Protein AF-0000000078022262 (afdb_homodimer)

Structure (mmCIF, N/CA/C/O backbone):
data_AF-0000000078022262-model_v1
#
loop_
_entity.id
_entity.type
_entity.pdbx_description
1 polymer 'Uncharacterized protein'
#
loop_
_atom_site.group_PDB
_atom_site.id
_atom_site.type_symbol
_atom_site.label_atom_id
_atom_site.label_alt_id
_atom_site.label_comp_id
_atom_site.label_asym_id
_atom_site.label_entity_id
_atom_site.label_seq_id
_atom_site.pdbx_PDB_ins_code
_atom_site.Cartn_x
_atom_site.Cartn_y
_atom_site.Cartn_z
_atom_site.occupancy
_atom_site.B_iso_or_equiv
_atom_site.auth_seq_id
_atom_site.auth_comp_id
_atom_site.auth_asym_id
_atom_site.auth_atom_id
_atom_site.pdbx_PDB_model_num
ATOM 1 N N . MET A 1 1 ? -11.68 35.969 25.016 1 52.03 1 MET A N 1
ATOM 2 C CA . MET A 1 1 ? -11.992 35.188 23.828 1 52.03 1 MET A CA 1
ATOM 3 C C . MET A 1 1 ? -10.719 34.812 23.078 1 52.03 1 MET A C 1
ATOM 5 O O . MET A 1 1 ? -10.516 33.656 22.734 1 52.03 1 MET A O 1
ATOM 9 N N . VAL A 1 2 ? -9.789 35.656 22.969 1 56.88 2 VAL A N 1
ATOM 10 C CA . VAL A 1 2 ? -8.523 35.469 22.266 1 56.88 2 VAL A CA 1
ATOM 11 C C . VAL A 1 2 ? -7.656 34.469 23.031 1 56.88 2 VAL A C 1
ATOM 13 O O . VAL A 1 2 ? -7.039 33.594 22.453 1 56.88 2 VAL A O 1
ATOM 16 N N . LYS A 1 3 ? -7.688 34.531 24.391 1 59.88 3 LYS A N 1
ATOM 17 C CA . LYS A 1 3 ? -6.863 33.656 25.203 1 59.88 3 LYS A CA 1
ATOM 18 C C . LYS A 1 3 ? -7.297 32.188 25.047 1 59.88 3 LYS A C 1
ATOM 20 O O . LYS A 1 3 ? -6.457 31.297 24.906 1 59.88 3 LYS A O 1
ATOM 25 N N . ALA A 1 4 ? -8.547 31.922 25.016 1 60.31 4 ALA A N 1
ATOM 26 C CA . ALA A 1 4 ? -9.07 30.578 24.859 1 60.31 4 ALA A CA 1
ATOM 27 C C . ALA A 1 4 ? -8.68 29.984 23.5 1 60.31 4 ALA A C 1
ATOM 29 O O . ALA A 1 4 ? -8.328 28.797 23.422 1 60.31 4 ALA A O 1
ATOM 30 N N . TYR A 1 5 ? -8.672 30.766 22.453 1 61.41 5 TYR A N 1
ATOM 31 C CA . TYR A 1 5 ? -8.273 30.328 21.125 1 61.41 5 TYR A CA 1
ATOM 32 C C . TYR A 1 5 ? -6.793 29.969 21.078 1 61.41 5 TYR A C 1
ATOM 34 O O . TYR A 1 5 ? -6.406 28.969 20.469 1 61.41 5 TYR A O 1
ATOM 42 N N . LEU A 1 6 ? -6.094 30.703 21.922 1 64.62 6 LEU A N 1
ATOM 43 C CA . LEU A 1 6 ? -4.656 30.469 21.938 1 64.62 6 LEU A CA 1
ATOM 44 C C . LEU A 1 6 ? -4.328 29.156 22.656 1 64.62 6 LEU A C 1
ATOM 46 O O . LEU A 1 6 ? -3.4 28.453 22.266 1 64.62 6 LEU A O 1
ATOM 50 N N . ASP A 1 7 ? -5.133 28.969 23.625 1 66.25 7 ASP A N 1
ATOM 51 C CA . ASP A 1 7 ? -4.926 27.719 24.359 1 66.25 7 ASP A CA 1
ATOM 52 C C . ASP A 1 7 ? -5.238 26.516 23.469 1 66.25 7 ASP A C 1
ATOM 54 O O . ASP A 1 7 ? -4.484 25.531 23.469 1 66.25 7 ASP A O 1
ATOM 58 N N . ILE A 1 8 ? -6.395 26.609 22.781 1 66.5 8 ILE A N 1
ATOM 59 C CA . ILE A 1 8 ? -6.797 25.516 21.891 1 66.5 8 ILE A CA 1
ATOM 60 C C . ILE A 1 8 ? -5.758 25.359 20.781 1 66.5 8 ILE A C 1
ATOM 62 O O . ILE A 1 8 ? -5.398 24.234 20.422 1 66.5 8 ILE A O 1
ATOM 66 N N . TYR A 1 9 ? -5.297 26.484 20.375 1 71.25 9 TYR A N 1
ATOM 67 C CA . TYR A 1 9 ? -4.277 26.469 19.328 1 71.25 9 TYR A CA 1
ATOM 68 C C . TYR A 1 9 ? -2.992 25.812 19.828 1 71.25 9 TYR A C 1
ATOM 70 O O . TYR A 1 9 ? -2.414 24.969 19.156 1 71.25 9 TYR A O 1
ATOM 78 N N . ALA A 1 10 ? -2.607 26.266 21.047 1 70.88 10 ALA A N 1
ATOM 79 C CA . ALA A 1 10 ? -1.385 25.719 21.625 1 70.88 10 ALA A CA 1
ATOM 80 C C . ALA A 1 10 ? -1.49 24.203 21.812 1 70.88 10 ALA A C 1
ATOM 82 O O . ALA A 1 10 ? -0.534 23.469 21.562 1 70.88 10 ALA A O 1
ATOM 83 N N . GLU A 1 11 ? -2.639 23.797 22.219 1 76.19 11 GLU A N 1
ATOM 84 C CA . GLU A 1 11 ? -2.854 22.375 22.422 1 76.19 11 GLU A CA 1
ATOM 85 C C . GLU A 1 11 ? -2.799 21.625 21.094 1 76.19 11 GLU A C 1
ATOM 87 O O . GLU A 1 11 ? -2.197 20.547 21 1 76.19 11 GLU A O 1
ATOM 92 N N . THR A 1 12 ? -3.428 22.203 20.109 1 77.25 12 THR A N 1
ATOM 93 C CA . THR A 1 12 ? -3.465 21.578 18.797 1 77.25 12 THR A CA 1
ATOM 94 C C . THR A 1 12 ? -2.061 21.484 18.203 1 77.25 12 THR A C 1
ATOM 96 O O . THR A 1 12 ? -1.674 20.438 17.688 1 77.25 12 THR A O 1
ATOM 99 N N . VAL A 1 13 ? -1.313 22.484 18.344 1 76.88 13 VAL A N 1
ATOM 100 C CA . VAL A 1 13 ? 0.043 22.531 17.812 1 76.88 13 VAL A CA 1
ATOM 101 C C . VAL A 1 13 ? 0.918 21.5 18.531 1 76.88 13 VAL A C 1
ATOM 103 O O . VAL A 1 13 ? 1.741 20.828 17.906 1 76.88 13 VAL A O 1
ATOM 106 N N . THR A 1 14 ? 0.742 21.438 19.797 1 77.62 14 THR A N 1
ATOM 107 C CA . THR A 1 14 ? 1.507 20.469 20.578 1 77.62 14 THR A CA 1
ATOM 108 C C . THR A 1 14 ? 1.188 19.047 20.125 1 77.62 14 THR A C 1
ATOM 110 O O . THR A 1 14 ? 2.088 18.219 19.984 1 77.62 14 THR A O 1
ATOM 113 N N . LYS A 1 15 ? -0.138 18.828 19.938 1 80.88 15 LYS A N 1
ATOM 114 C CA . LYS A 1 15 ? -0.552 17.5 19.484 1 80.88 15 LYS A CA 1
ATOM 115 C C . LYS A 1 15 ? 0.065 17.156 18.141 1 80.88 15 LYS A C 1
ATOM 117 O O . LYS A 1 15 ? 0.547 16.047 17.938 1 80.88 15 LYS A O 1
ATOM 122 N N . ILE A 1 16 ? 0.075 18.094 17.25 1 82.81 16 ILE A N 1
ATOM 123 C CA . ILE A 1 16 ? 0.633 17.875 15.93 1 82.81 16 ILE A CA 1
ATOM 124 C C . ILE A 1 16 ? 2.145 17.688 16.031 1 82.81 16 ILE A C 1
ATOM 126 O O . ILE A 1 16 ? 2.711 16.812 15.359 1 82.81 16 ILE A O 1
ATOM 130 N N . GLY A 1 17 ? 2.781 18.5 16.875 1 80.38 17 GLY A N 1
ATOM 131 C CA . GLY A 1 17 ? 4.211 18.344 17.094 1 80.38 17 GLY A CA 1
ATOM 132 C C . GLY A 1 17 ? 4.594 16.969 17.609 1 80.38 17 GLY A C 1
ATOM 133 O O . GLY A 1 17 ? 5.543 16.359 17.125 1 80.38 17 GLY A O 1
ATOM 134 N N . ASN A 1 18 ? 3.863 16.547 18.562 1 81.25 18 ASN A N 1
ATOM 135 C CA . ASN A 1 18 ? 4.125 15.234 19.125 1 81.25 18 ASN A CA 1
ATOM 136 C C . ASN A 1 18 ? 3.959 14.141 18.078 1 81.25 18 ASN A C 1
ATOM 138 O O . ASN A 1 18 ? 4.762 13.203 18.016 1 81.25 18 ASN A O 1
ATOM 142 N N . LEU A 1 19 ? 2.928 14.203 17.297 1 83.75 19 LEU A N 1
ATOM 143 C CA . LEU A 1 19 ? 2.713 13.242 16.234 1 83.75 19 LEU A CA 1
ATOM 144 C C . LEU A 1 19 ? 3.889 13.242 15.258 1 83.75 19 LEU A C 1
ATOM 146 O O . LEU A 1 19 ? 4.359 12.18 14.844 1 83.75 19 LEU A O 1
ATOM 150 N N . ARG A 1 20 ? 4.387 14.352 14.906 1 86.38 20 ARG A N 1
ATOM 151 C CA . ARG A 1 20 ? 5.508 14.461 13.977 1 86.38 20 ARG A CA 1
ATOM 152 C C . ARG A 1 20 ? 6.758 13.797 14.547 1 86.38 20 ARG A C 1
ATOM 154 O O . ARG A 1 20 ? 7.492 13.125 13.82 1 86.38 20 ARG A O 1
ATOM 161 N N . VAL A 1 21 ? 7 14.047 15.812 1 83.19 21 VAL A N 1
ATOM 162 C CA . VAL A 1 21 ? 8.148 13.43 16.453 1 83.19 21 VAL A CA 1
ATOM 163 C C . VAL A 1 21 ? 8.023 11.914 16.406 1 83.19 21 VAL A C 1
ATOM 165 O O . VAL A 1 21 ? 8.992 11.211 16.078 1 83.19 21 VAL A O 1
ATOM 168 N N . ASN A 1 22 ? 6.797 11.445 16.688 1 86.69 22 ASN A N 1
ATOM 169 C CA . ASN A 1 22 ? 6.547 10.008 16.625 1 86.69 22 ASN A CA 1
ATOM 170 C C . ASN A 1 22 ? 6.746 9.461 15.219 1 86.69 22 ASN A C 1
ATOM 172 O O . ASN A 1 22 ? 7.348 8.406 15.039 1 86.69 22 ASN A O 1
ATOM 176 N N . LEU A 1 23 ? 6.262 10.172 14.258 1 88.5 23 LEU A N 1
ATOM 177 C CA . LEU A 1 23 ? 6.426 9.766 12.859 1 88.5 23 LEU A CA 1
ATOM 178 C C . LEU A 1 23 ? 7.898 9.742 12.469 1 88.5 23 LEU A C 1
ATOM 180 O O . LEU A 1 23 ? 8.367 8.789 11.852 1 88.5 23 LEU A O 1
ATOM 184 N N . LYS A 1 24 ? 8.602 10.742 12.883 1 89.06 24 LYS A N 1
ATOM 185 C CA . LYS A 1 24 ? 10.023 10.812 12.578 1 89.06 24 LYS A CA 1
ATOM 186 C C . LYS A 1 24 ? 10.781 9.648 13.203 1 89.06 24 LYS A C 1
ATOM 188 O O . LYS A 1 24 ? 11.641 9.039 12.562 1 89.06 24 LYS A O 1
ATOM 193 N N . SER A 1 25 ? 10.461 9.406 14.445 1 89.38 25 SER A N 1
ATOM 194 C CA . SER A 1 25 ? 11.086 8.281 15.125 1 89.38 25 SER A CA 1
ATOM 195 C C . SER A 1 25 ? 10.797 6.969 14.391 1 89.38 25 SER A C 1
ATOM 197 O O . SER A 1 25 ? 11.695 6.141 14.219 1 89.38 25 SER A O 1
ATOM 199 N N . ALA A 1 26 ? 9.578 6.816 13.984 1 89.44 26 ALA A N 1
ATOM 200 C CA . ALA A 1 26 ? 9.172 5.613 13.258 1 89.44 26 ALA A CA 1
ATOM 201 C C . ALA A 1 26 ? 9.914 5.5 11.93 1 89.44 26 ALA A C 1
ATOM 203 O O . ALA A 1 26 ? 10.297 4.398 11.516 1 89.44 26 ALA A O 1
ATOM 204 N N . ILE A 1 27 ? 10.102 6.586 11.297 1 89.88 27 ILE A N 1
ATOM 205 C CA . ILE A 1 27 ? 10.805 6.625 10.023 1 89.88 27 ILE A CA 1
ATOM 206 C C . ILE A 1 27 ? 12.258 6.191 10.219 1 89.88 27 ILE A C 1
ATOM 208 O O . ILE A 1 27 ? 12.797 5.43 9.414 1 89.88 27 ILE A O 1
ATOM 212 N N . LEU A 1 28 ? 12.828 6.574 11.312 1 89.56 28 LEU A N 1
ATOM 213 C CA . LEU A 1 28 ? 14.258 6.379 11.547 1 89.56 28 LEU A CA 1
ATOM 214 C C . LEU A 1 28 ? 14.531 5.004 12.141 1 89.56 28 LEU A C 1
ATOM 216 O O . LEU A 1 28 ? 15.492 4.336 11.766 1 89.56 28 LEU A O 1
ATOM 220 N N . LYS A 1 29 ? 13.711 4.566 13.117 1 89.88 29 LYS A N 1
ATOM 221 C CA . LYS A 1 29 ? 14.078 3.414 13.938 1 89.88 29 LYS A CA 1
ATOM 222 C C . LYS A 1 29 ? 13.023 2.314 13.844 1 89.88 29 LYS A C 1
ATOM 224 O O . LYS A 1 29 ? 13.281 1.168 14.219 1 89.88 29 LYS A O 1
ATOM 229 N N . GLY A 1 30 ? 12 2.572 13.422 1 86.81 30 GLY A N 1
ATOM 230 C CA . GLY A 1 30 ? 10.883 1.637 13.484 1 86.81 30 GLY A CA 1
ATOM 231 C C . GLY A 1 30 ? 10.336 1.458 14.891 1 86.81 30 GLY A C 1
ATOM 232 O O . GLY A 1 30 ? 10.727 2.18 15.805 1 86.81 30 GLY A O 1
ATOM 233 N N . PRO A 1 31 ? 9.336 0.609 15.086 1 92.25 31 PRO A N 1
ATOM 234 C CA . PRO A 1 31 ? 8.555 -0.116 14.086 1 92.25 31 PRO A CA 1
ATOM 235 C C . PRO A 1 31 ? 7.598 0.791 13.312 1 92.25 31 PRO A C 1
ATOM 237 O O . PRO A 1 31 ? 7.316 1.91 13.75 1 92.25 31 PRO A O 1
ATOM 240 N N . ILE A 1 32 ? 7.129 0.36 12.164 1 93.69 32 ILE A N 1
ATOM 241 C CA . ILE A 1 32 ? 6.078 1.057 11.43 1 93.69 32 ILE A CA 1
ATOM 242 C C . ILE A 1 32 ? 4.801 1.087 12.266 1 93.69 32 ILE A C 1
ATOM 244 O O . ILE A 1 32 ? 4.363 0.056 12.781 1 93.69 32 ILE A O 1
ATOM 248 N N . PRO A 1 33 ? 4.25 2.26 12.445 1 93.38 33 PRO A N 1
ATOM 249 C CA . PRO A 1 33 ? 3.053 2.365 13.289 1 93.38 33 PRO A CA 1
ATOM 250 C C . PRO A 1 33 ? 1.881 1.548 12.75 1 93.38 33 PRO A C 1
ATOM 252 O O . PRO A 1 33 ? 1.747 1.38 11.531 1 93.38 33 PRO A O 1
ATOM 255 N N . PRO A 1 34 ? 0.955 1.194 13.609 1 94.31 34 PRO A N 1
ATOM 256 C CA . PRO A 1 34 ? -0.164 0.319 13.25 1 94.31 34 PRO A CA 1
ATOM 257 C C . PRO A 1 34 ? -1.087 0.939 12.211 1 94.31 34 PRO A C 1
ATOM 259 O O . PRO A 1 34 ? -1.631 0.228 11.359 1 94.31 34 PRO A O 1
ATOM 262 N N . PHE A 1 35 ? -1.284 2.232 12.273 1 93.44 35 PHE A N 1
ATOM 263 C CA . PHE A 1 35 ? -2.238 2.844 11.359 1 93.44 35 PHE A CA 1
ATOM 264 C C . PHE A 1 35 ? -1.726 2.783 9.922 1 93.44 35 PHE A C 1
ATOM 266 O O . PHE A 1 35 ? -2.514 2.811 8.977 1 93.44 35 PHE A O 1
ATOM 273 N N . VAL A 1 36 ? -0.387 2.701 9.742 1 96.38 36 VAL A N 1
ATOM 274 C CA . VAL A 1 36 ? 0.186 2.52 8.414 1 96.38 36 VAL A CA 1
ATOM 275 C C . VAL A 1 36 ? 0.208 1.035 8.062 1 96.38 36 VAL A C 1
ATOM 277 O O . VAL A 1 36 ? -0.158 0.652 6.945 1 96.38 36 VAL A O 1
ATOM 280 N N . MET A 1 37 ? 0.582 0.242 9.023 1 95.94 37 MET A N 1
ATOM 281 C CA . MET A 1 37 ? 0.641 -1.203 8.82 1 95.94 37 MET A CA 1
ATOM 282 C C . MET A 1 37 ? -0.729 -1.756 8.445 1 95.94 37 MET A C 1
ATOM 284 O O . MET A 1 37 ? -0.833 -2.615 7.566 1 95.94 37 MET A O 1
ATOM 288 N N . GLY A 1 38 ? -1.718 -1.278 9.109 1 96.62 38 GLY A N 1
ATOM 289 C CA . GLY A 1 38 ? -3.076 -1.745 8.883 1 96.62 38 GLY A CA 1
ATOM 290 C C . GLY A 1 38 ? -3.656 -1.28 7.562 1 96.62 38 GLY A C 1
ATOM 291 O O . GLY A 1 38 ? -4.523 -1.944 6.992 1 96.62 38 GLY A O 1
ATOM 292 N N . ALA A 1 39 ? -3.201 -0.182 7.043 1 97.94 39 ALA A N 1
ATOM 293 C CA . ALA A 1 39 ? -3.717 0.391 5.801 1 97.94 39 ALA A CA 1
ATOM 294 C C . ALA A 1 39 ? -3.027 -0.224 4.586 1 97.94 39 ALA A C 1
ATOM 296 O O . ALA A 1 39 ? -3.598 -0.264 3.496 1 97.94 39 ALA A O 1
ATOM 297 N N . ILE A 1 40 ? -1.815 -0.619 4.801 1 98.56 40 ILE A N 1
ATOM 298 C CA . ILE A 1 40 ? -1.018 -1.126 3.689 1 98.56 40 ILE A CA 1
ATOM 299 C C . ILE A 1 40 ? -0.62 -2.576 3.959 1 98.56 40 ILE A C 1
ATOM 301 O O . ILE A 1 40 ? 0.297 -2.84 4.742 1 98.56 40 ILE A O 1
ATOM 305 N N . LYS A 1 41 ? -1.271 -3.488 3.291 1 98.31 41 LYS A N 1
ATOM 306 C CA . LYS A 1 41 ? -1.053 -4.922 3.461 1 98.31 41 LYS A CA 1
ATOM 307 C C . LYS A 1 41 ? -0.648 -5.578 2.145 1 98.31 41 LYS A C 1
ATOM 309 O O . LYS A 1 41 ? -0.715 -4.949 1.086 1 98.31 41 LYS A O 1
ATOM 314 N N . ILE A 1 42 ? -0.161 -6.723 2.287 1 97.81 42 ILE A N 1
ATOM 315 C CA . ILE A 1 42 ? 0.117 -7.543 1.113 1 97.81 42 ILE A CA 1
ATOM 316 C C . ILE A 1 42 ? -1.171 -8.211 0.634 1 97.81 42 ILE A C 1
ATOM 318 O O . ILE A 1 42 ? -1.871 -8.859 1.418 1 97.81 42 ILE A O 1
ATOM 322 N N . PRO A 1 43 ? -1.499 -8.031 -0.647 1 96.62 43 PRO A N 1
ATOM 323 C CA . PRO A 1 43 ? -2.691 -8.719 -1.149 1 96.62 43 PRO A CA 1
ATOM 324 C C . PRO A 1 43 ? -2.625 -10.234 -0.964 1 96.62 43 PRO A C 1
ATOM 326 O O . PRO A 1 43 ? -1.551 -10.828 -1.093 1 96.62 43 PRO A O 1
ATOM 329 N N . ALA A 1 44 ? -3.762 -10.805 -0.734 1 92.12 44 ALA A N 1
ATOM 330 C CA . ALA A 1 44 ? -3.834 -12.258 -0.557 1 92.12 44 ALA A CA 1
ATOM 331 C C . ALA A 1 44 ? -3.85 -12.969 -1.904 1 92.12 44 ALA A C 1
ATOM 333 O O . ALA A 1 44 ? -4.688 -12.68 -2.762 1 92.12 44 ALA A O 1
ATOM 334 N N . LEU A 1 45 ? -2.881 -13.758 -2.117 1 90.94 45 LEU A N 1
ATOM 335 C CA . LEU A 1 45 ? -2.828 -14.625 -3.291 1 90.94 45 LEU A CA 1
ATOM 336 C C . LEU A 1 45 ? -2.906 -16.094 -2.889 1 90.94 45 LEU A C 1
ATOM 338 O O . LEU A 1 45 ? -2.227 -16.516 -1.952 1 90.94 45 LEU A O 1
ATOM 342 N N . GLN A 1 46 ? -3.795 -16.75 -3.504 1 90 46 GLN A N 1
ATOM 343 C CA . GLN A 1 46 ? -3.879 -18.188 -3.279 1 90 46 GLN A CA 1
ATOM 344 C C . GLN A 1 46 ? -2.928 -18.953 -4.203 1 90 46 GLN A C 1
ATOM 346 O O . GLN A 1 46 ? -2.738 -18.562 -5.355 1 90 46 GLN A O 1
ATOM 351 N N . PHE A 1 47 ? -2.371 -19.969 -3.676 1 91.25 47 PHE A N 1
ATOM 352 C CA . PHE A 1 47 ? -1.445 -20.797 -4.438 1 91.25 47 PHE A CA 1
ATOM 353 C C . PHE A 1 47 ? -1.836 -22.266 -4.34 1 91.25 47 PHE A C 1
ATOM 355 O O . PHE A 1 47 ? -2.555 -22.672 -3.422 1 91.25 47 PHE A O 1
ATOM 362 N N . THR A 1 48 ? -1.38 -23 -5.355 1 86.06 48 THR A N 1
ATOM 363 C CA . THR A 1 48 ? -1.541 -24.453 -5.301 1 86.06 48 THR A CA 1
ATOM 364 C C . THR A 1 48 ? -0.673 -25.047 -4.195 1 86.06 48 THR A C 1
ATOM 366 O O . THR A 1 48 ? 0.334 -24.453 -3.803 1 86.06 48 THR A O 1
ATOM 369 N N . LYS A 1 49 ? -1.105 -26.219 -3.703 1 86.12 49 LYS A N 1
ATOM 370 C CA . LYS A 1 49 ? -0.335 -26.906 -2.67 1 86.12 49 LYS A CA 1
ATOM 371 C C . LYS A 1 49 ? 1.083 -27.219 -3.15 1 86.12 49 LYS A C 1
ATOM 373 O O . LYS A 1 49 ? 2.035 -27.141 -2.371 1 86.12 49 LYS A O 1
ATOM 378 N N . GLU A 1 50 ? 1.258 -27.578 -4.395 1 82.88 50 GLU A N 1
ATOM 379 C CA . GLU A 1 50 ? 2.535 -27.953 -4.992 1 82.88 50 GLU A CA 1
ATOM 380 C C . GLU A 1 50 ? 3.508 -26.766 -4.992 1 82.88 50 GLU A C 1
ATOM 382 O O . GLU A 1 50 ? 4.723 -26.969 -4.945 1 82.88 50 GLU A O 1
ATOM 387 N N . PHE A 1 51 ? 2.938 -25.594 -5.059 1 89.5 51 PHE A N 1
ATOM 388 C CA . PHE A 1 51 ? 3.768 -24.391 -5.164 1 89.5 51 PHE A CA 1
ATOM 389 C C . PHE A 1 51 ? 4.008 -23.781 -3.789 1 89.5 51 PHE A C 1
ATOM 391 O O . PHE A 1 51 ? 5.012 -23.109 -3.574 1 89.5 51 PHE A O 1
ATOM 398 N N . GLN A 1 52 ? 3.18 -23.938 -2.824 1 91.69 52 GLN A N 1
ATOM 399 C CA . GLN A 1 52 ? 3.105 -23.234 -1.547 1 91.69 52 GLN A CA 1
ATOM 400 C C . GLN A 1 52 ? 4.406 -23.391 -0.762 1 91.69 52 GLN A C 1
ATOM 402 O O . GLN A 1 52 ? 4.801 -22.484 -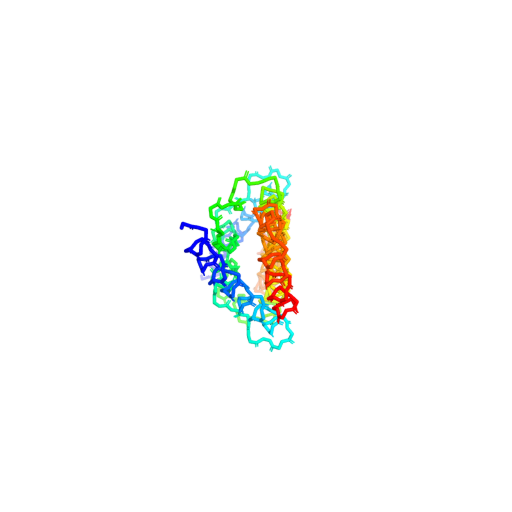0.027 1 91.69 52 GLN A O 1
ATOM 407 N N . HIS A 1 53 ? 5.105 -24.531 -0.926 1 89.5 53 HIS A N 1
ATOM 408 C CA . HIS A 1 53 ? 6.254 -24.797 -0.064 1 89.5 53 HIS A CA 1
ATOM 409 C C . HIS A 1 53 ? 7.555 -24.75 -0.855 1 89.5 53 HIS A C 1
ATOM 411 O O . HIS A 1 53 ? 8.578 -25.266 -0.4 1 89.5 53 HIS A O 1
ATOM 417 N N . THR A 1 54 ? 7.535 -24.188 -1.995 1 92.19 54 THR A N 1
ATOM 418 C CA . THR A 1 54 ? 8.727 -24.094 -2.832 1 92.19 54 THR A CA 1
ATOM 419 C C . THR A 1 54 ? 9.578 -22.891 -2.445 1 92.19 54 THR A C 1
ATOM 421 O O . THR A 1 54 ? 9.094 -21.969 -1.782 1 92.19 54 THR A O 1
ATOM 424 N N . ARG A 1 55 ? 10.812 -22.891 -2.855 1 94.12 55 ARG A N 1
ATOM 425 C CA . ARG A 1 55 ? 11.711 -21.75 -2.672 1 94.12 55 ARG A CA 1
ATOM 426 C C . ARG A 1 55 ? 11.234 -20.547 -3.477 1 94.12 55 ARG A C 1
ATOM 428 O O . ARG A 1 55 ? 11.391 -19.406 -3.045 1 94.12 55 ARG A O 1
ATOM 435 N N . GLU A 1 56 ? 10.641 -20.844 -4.648 1 93.06 56 GLU A N 1
ATOM 436 C CA . GLU A 1 56 ? 10.117 -19.781 -5.504 1 93.06 56 GLU A CA 1
ATOM 437 C C . GLU A 1 56 ? 9 -19.016 -4.809 1 93.06 56 GLU A C 1
ATOM 439 O O . GLU A 1 56 ? 8.953 -17.781 -4.875 1 93.06 56 GLU A O 1
ATOM 444 N N . ARG A 1 57 ? 8.148 -19.766 -4.168 1 94.12 57 ARG A N 1
ATOM 445 C CA . ARG A 1 57 ? 7.059 -19.109 -3.439 1 94.12 57 ARG A CA 1
ATOM 446 C C . ARG A 1 57 ? 7.598 -18.266 -2.291 1 94.12 57 ARG A C 1
ATOM 448 O O . ARG A 1 57 ? 7.145 -17.141 -2.076 1 94.12 57 ARG A O 1
ATOM 455 N N . GLN A 1 58 ? 8.531 -18.797 -1.587 1 96 58 GLN A N 1
ATOM 456 C CA . GLN A 1 58 ? 9.133 -18.062 -0.481 1 96 58 GLN A CA 1
ATOM 457 C C . GLN A 1 58 ? 9.812 -16.781 -0.975 1 96 58 GLN A C 1
ATOM 459 O O . GLN A 1 58 ? 9.688 -15.727 -0.349 1 96 58 GLN A O 1
ATOM 464 N N . ALA A 1 59 ? 10.516 -16.922 -2.08 1 96.75 59 ALA A N 1
ATOM 465 C CA . ALA A 1 59 ? 11.172 -15.758 -2.676 1 96.75 59 ALA A CA 1
ATOM 466 C C . ALA A 1 59 ? 10.148 -14.703 -3.088 1 96.75 59 ALA A C 1
ATOM 468 O O . ALA A 1 59 ? 10.375 -13.5 -2.908 1 96.75 59 ALA A O 1
ATOM 469 N N . ALA A 1 60 ? 9.062 -15.133 -3.613 1 95 60 ALA A N 1
ATOM 470 C CA . ALA A 1 60 ? 7.992 -14.219 -4.016 1 95 60 ALA A CA 1
ATOM 471 C C . ALA A 1 60 ? 7.402 -13.5 -2.809 1 95 60 ALA A C 1
ATOM 473 O O . ALA A 1 60 ? 7.16 -12.289 -2.855 1 95 60 ALA A O 1
ATOM 474 N N . ALA A 1 61 ? 7.141 -14.25 -1.782 1 95.81 61 ALA A N 1
ATOM 475 C CA . ALA A 1 61 ? 6.609 -13.672 -0.549 1 95.81 61 ALA A CA 1
ATOM 476 C C . ALA A 1 61 ? 7.551 -12.609 0.004 1 95.81 61 ALA A C 1
ATOM 478 O O . ALA A 1 61 ? 7.105 -11.531 0.411 1 95.81 61 ALA A O 1
ATOM 479 N N . ASN A 1 62 ? 8.836 -12.938 0.001 1 97.31 62 ASN A N 1
ATOM 480 C CA . ASN A 1 62 ? 9.828 -11.984 0.48 1 97.31 62 ASN A CA 1
ATOM 481 C C . ASN A 1 62 ? 9.852 -10.719 -0.368 1 97.31 62 ASN A C 1
ATOM 483 O O . ASN A 1 62 ? 9.945 -9.609 0.164 1 97.31 62 ASN A O 1
ATOM 487 N N . ARG A 1 63 ? 9.742 -10.898 -1.681 1 97.38 63 ARG A N 1
ATOM 488 C CA . ARG A 1 63 ? 9.719 -9.766 -2.594 1 97.38 63 ARG A CA 1
ATOM 489 C C . ARG A 1 63 ? 8.523 -8.859 -2.312 1 97.38 63 ARG A C 1
ATOM 491 O O . ARG A 1 63 ? 8.672 -7.637 -2.234 1 97.38 63 ARG A O 1
ATOM 498 N N . MET A 1 64 ? 7.391 -9.43 -2.176 1 97.69 64 MET A N 1
ATOM 499 C CA . MET A 1 64 ? 6.18 -8.664 -1.905 1 97.69 64 MET A CA 1
ATOM 500 C C . MET A 1 64 ? 6.266 -7.973 -0.549 1 97.69 64 MET A C 1
ATOM 502 O O . MET A 1 64 ? 5.824 -6.828 -0.401 1 97.69 64 MET A O 1
ATOM 506 N N . GLU A 1 65 ? 6.836 -8.633 0.415 1 97.69 65 GLU A N 1
ATOM 507 C CA . GLU A 1 65 ? 7.012 -8.055 1.745 1 97.69 65 GLU A CA 1
ATOM 508 C C . GLU A 1 65 ? 7.961 -6.859 1.707 1 97.69 65 GLU A C 1
ATOM 510 O O . GLU A 1 65 ? 7.672 -5.812 2.289 1 97.69 65 GLU A O 1
ATOM 515 N N . GLU A 1 66 ? 9.008 -7.07 1.016 1 97.81 66 GLU A N 1
ATOM 516 C CA . GLU A 1 66 ? 10 -6.008 0.918 1 97.81 66 GLU A CA 1
ATOM 517 C C . GLU A 1 66 ? 9.43 -4.777 0.226 1 97.81 66 GLU A C 1
ATOM 519 O O . GLU A 1 66 ? 9.625 -3.65 0.689 1 97.81 66 GLU A O 1
ATOM 524 N N . MET A 1 67 ? 8.727 -4.965 -0.872 1 98.06 67 MET A N 1
ATOM 525 C CA . MET A 1 67 ? 8.109 -3.857 -1.598 1 98.06 67 MET A CA 1
ATOM 526 C C . MET A 1 67 ? 7.074 -3.15 -0.732 1 98.06 67 MET A C 1
ATOM 528 O O . MET A 1 67 ? 6.98 -1.922 -0.747 1 98.06 67 MET A O 1
ATOM 532 N N . THR A 1 68 ? 6.367 -3.924 -0.013 1 98.44 68 THR A N 1
ATOM 533 C CA . THR A 1 68 ? 5.316 -3.369 0.836 1 98.44 68 THR A CA 1
ATOM 534 C C . THR A 1 68 ? 5.922 -2.559 1.979 1 98.44 68 THR A C 1
ATOM 536 O O . THR A 1 68 ? 5.477 -1.442 2.256 1 98.44 68 THR A O 1
ATOM 539 N N . ASN A 1 69 ? 6.938 -3.076 2.602 1 97 69 ASN A N 1
ATOM 540 C CA . ASN A 1 69 ? 7.598 -2.363 3.689 1 97 69 ASN A CA 1
ATOM 541 C C . ASN A 1 69 ? 8.242 -1.068 3.201 1 97 69 ASN A C 1
ATOM 543 O O . ASN A 1 69 ? 8.203 -0.051 3.895 1 97 69 ASN A O 1
ATOM 547 N N . ALA A 1 70 ? 8.805 -1.13 2.023 1 97.31 70 ALA A N 1
ATOM 548 C CA . ALA A 1 70 ? 9.383 0.077 1.442 1 97.31 70 ALA A CA 1
ATOM 549 C C . ALA A 1 70 ? 8.32 1.143 1.205 1 97.31 70 ALA A C 1
ATOM 551 O O . ALA A 1 70 ? 8.547 2.326 1.465 1 97.31 70 ALA A O 1
ATOM 552 N N . PHE A 1 71 ? 7.219 0.735 0.75 1 98.31 71 PHE A N 1
ATOM 553 C CA . PHE A 1 71 ? 6.145 1.688 0.501 1 98.31 71 PHE A CA 1
ATOM 554 C C . PHE A 1 71 ? 5.59 2.234 1.811 1 98.31 71 PHE A C 1
ATOM 556 O O . PHE A 1 71 ? 5.262 3.418 1.906 1 98.31 71 PHE A O 1
ATOM 563 N N . ARG A 1 72 ? 5.461 1.365 2.824 1 97.5 72 ARG A N 1
ATOM 564 C CA . ARG A 1 72 ? 5.035 1.816 4.145 1 97.5 72 ARG A CA 1
ATOM 565 C C . ARG A 1 72 ? 5.941 2.928 4.664 1 97.5 72 ARG A C 1
ATOM 567 O O . ARG A 1 72 ? 5.461 3.93 5.195 1 97.5 72 ARG A O 1
ATOM 574 N N . LYS A 1 73 ? 7.188 2.754 4.477 1 96.38 73 LYS A N 1
ATOM 575 C CA . LYS A 1 73 ? 8.133 3.768 4.926 1 96.38 73 LYS A CA 1
ATOM 576 C C . LYS A 1 73 ? 7.957 5.07 4.152 1 96.38 73 LYS A C 1
ATOM 578 O O . LYS A 1 73 ? 7.953 6.152 4.738 1 96.38 73 LYS A O 1
ATOM 583 N N . LYS A 1 74 ? 7.805 4.93 2.854 1 97.06 74 LYS A N 1
ATOM 584 C CA . LYS A 1 74 ? 7.586 6.109 2.021 1 97.06 74 LYS A CA 1
ATOM 585 C C . LYS A 1 74 ? 6.301 6.828 2.42 1 97.06 74 LYS A C 1
ATOM 587 O O . LYS A 1 74 ? 6.262 8.062 2.459 1 97.06 74 LYS A O 1
ATOM 592 N N . MET A 1 75 ? 5.328 6.086 2.672 1 97.12 75 MET A N 1
ATOM 593 C CA . MET A 1 75 ? 4.051 6.656 3.09 1 97.12 75 MET A CA 1
ATOM 594 C C . MET A 1 75 ? 4.18 7.359 4.438 1 97.12 75 MET A C 1
ATOM 596 O O . MET A 1 75 ? 3.609 8.43 4.641 1 97.12 75 MET A O 1
ATOM 600 N N . LEU A 1 76 ? 4.93 6.734 5.309 1 95.5 76 LEU A N 1
ATOM 601 C CA . LEU A 1 76 ? 5.195 7.352 6.602 1 95.5 76 LEU A CA 1
ATOM 602 C C . LEU A 1 76 ? 5.883 8.703 6.43 1 95.5 76 LEU A C 1
ATOM 604 O O . LEU A 1 76 ? 5.531 9.672 7.102 1 95.5 76 LEU A O 1
ATOM 608 N N . GLU A 1 77 ? 6.789 8.797 5.57 1 96.44 77 GLU A N 1
ATOM 609 C CA . GLU A 1 77 ? 7.469 10.047 5.262 1 96.44 77 GLU A CA 1
ATOM 610 C C . GLU A 1 77 ? 6.492 11.094 4.734 1 96.44 77 GLU A C 1
ATOM 612 O O . GLU A 1 77 ? 6.559 12.266 5.121 1 96.44 77 GLU A O 1
ATOM 617 N N . THR A 1 78 ? 5.648 10.625 3.91 1 96.69 78 THR A N 1
ATOM 618 C CA . THR A 1 78 ? 4.648 11.531 3.348 1 96.69 78 THR A CA 1
ATOM 619 C C . THR A 1 78 ? 3.689 12.016 4.43 1 96.69 78 THR A C 1
ATOM 621 O O . THR A 1 78 ? 3.316 13.188 4.453 1 96.69 78 THR A O 1
ATOM 624 N N . CYS A 1 79 ? 3.316 11.125 5.32 1 94.75 79 CYS A N 1
ATOM 625 C CA . CYS A 1 79 ? 2.479 11.516 6.449 1 94.75 79 CYS A CA 1
ATOM 626 C C . CYS A 1 79 ? 3.148 12.602 7.277 1 94.75 79 CYS A C 1
ATOM 628 O O . CYS A 1 79 ? 2.496 13.562 7.695 1 94.75 79 CYS A O 1
ATOM 630 N N . PHE A 1 80 ? 4.43 12.438 7.5 1 94.44 80 PHE A N 1
ATOM 631 C CA . PHE A 1 80 ? 5.203 13.43 8.242 1 94.44 80 PHE A CA 1
ATOM 632 C C . PHE A 1 80 ? 5.16 14.781 7.539 1 94.44 80 PHE A C 1
ATOM 634 O O . PHE A 1 80 ? 4.934 15.812 8.18 1 94.44 80 PHE A O 1
ATOM 641 N N . GLU A 1 81 ? 5.355 14.789 6.246 1 95.19 81 GLU A N 1
ATOM 642 C CA . GLU A 1 81 ? 5.336 16.016 5.461 1 95.19 81 GLU A CA 1
ATOM 643 C C . GLU A 1 81 ? 3.971 16.703 5.527 1 95.19 81 GLU A C 1
ATOM 645 O O . GLU A 1 81 ? 3.883 17.922 5.676 1 95.19 81 GLU A O 1
ATOM 650 N N . VAL A 1 82 ? 2.947 15.922 5.434 1 94.5 82 VAL A N 1
ATOM 651 C CA . VAL A 1 82 ? 1.588 16.453 5.434 1 94.5 82 VAL A CA 1
ATOM 652 C C . VAL A 1 82 ? 1.289 17.094 6.785 1 94.5 82 VAL A C 1
ATOM 654 O O . VAL A 1 82 ? 0.7 18.188 6.844 1 94.5 82 VAL A O 1
ATOM 657 N N . LYS A 1 83 ? 1.713 16.469 7.82 1 92.75 83 LYS A N 1
ATOM 658 C CA . LYS A 1 83 ? 1.487 17.047 9.148 1 92.75 83 LYS A CA 1
ATOM 659 C C . LYS A 1 83 ? 2.344 18.281 9.367 1 92.75 83 LYS A C 1
ATOM 661 O O . LYS A 1 83 ? 1.933 19.219 10.07 1 92.75 83 LYS A O 1
ATOM 666 N N . SER A 1 84 ? 3.498 18.328 8.727 1 91.81 84 SER A N 1
ATOM 667 C CA . SER A 1 84 ? 4.312 19.531 8.75 1 91.81 84 SER A CA 1
ATOM 668 C C . SER A 1 84 ? 3.623 20.672 8.016 1 91.81 84 SER A C 1
ATOM 670 O O . SER A 1 84 ? 3.668 21.828 8.461 1 91.81 84 SER A O 1
ATOM 672 N N . GLU A 1 85 ? 3.01 20.375 6.91 1 92.19 85 GLU A N 1
ATOM 673 C CA . GLU A 1 85 ? 2.234 21.375 6.18 1 92.19 85 GLU A CA 1
ATOM 674 C C . GLU A 1 85 ? 1.079 21.891 7.027 1 92.19 85 GLU A C 1
ATOM 676 O O . GLU A 1 85 ? 0.79 23.094 7.016 1 92.19 85 GLU A O 1
ATOM 681 N N . GLU A 1 86 ? 0.421 21.016 7.73 1 90.12 86 GLU A N 1
ATOM 682 C CA . GLU A 1 86 ? -0.659 21.406 8.633 1 90.12 86 GLU A CA 1
ATOM 683 C C . GLU A 1 86 ? -0.156 22.359 9.711 1 90.12 86 GLU A C 1
ATOM 685 O O . GLU A 1 86 ? -0.77 23.391 9.969 1 90.12 86 GLU A O 1
ATOM 690 N N . LEU A 1 87 ? 0.966 22.016 10.289 1 87.88 87 LEU A N 1
ATOM 691 C CA . LEU A 1 87 ? 1.563 22.859 11.32 1 87.88 87 LEU A CA 1
ATOM 692 C C . LEU A 1 87 ? 1.905 24.234 10.773 1 87.88 87 LEU A C 1
ATOM 694 O O . LEU A 1 87 ? 1.637 25.25 11.422 1 87.88 87 LEU A O 1
ATOM 698 N N . ASN A 1 88 ? 2.492 24.266 9.609 1 87.44 88 ASN A N 1
ATOM 699 C CA . ASN A 1 88 ? 2.844 25.531 8.969 1 87.44 88 ASN A CA 1
ATOM 700 C C . ASN A 1 88 ? 1.61 26.391 8.727 1 87.44 88 ASN A C 1
ATOM 702 O O . ASN A 1 88 ? 1.648 27.609 8.93 1 87.44 88 ASN A O 1
ATOM 706 N N . HIS A 1 89 ? 0.57 25.766 8.289 1 85.94 89 HIS A N 1
ATOM 707 C CA . HIS A 1 89 ? -0.677 26.469 8.047 1 85.94 89 HIS A CA 1
ATOM 708 C C . HIS A 1 89 ? -1.209 27.109 9.328 1 85.94 89 HIS A C 1
ATOM 710 O O . HIS A 1 89 ? -1.599 28.281 9.328 1 85.94 89 HIS A O 1
ATOM 716 N N . LEU A 1 90 ? -1.22 26.375 10.375 1 83.25 90 LEU A N 1
ATOM 717 C CA . LEU A 1 90 ? -1.714 26.859 11.664 1 83.25 90 LEU A CA 1
ATOM 718 C C . LEU A 1 90 ? -0.836 27.984 12.195 1 83.25 90 LEU A C 1
ATOM 720 O O . LEU A 1 90 ? -1.341 28.953 12.773 1 83.25 90 LEU A O 1
ATOM 724 N N . GLN A 1 91 ? 0.441 27.812 11.969 1 80.5 91 GLN A N 1
ATOM 725 C CA . GLN A 1 91 ? 1.365 28.875 12.375 1 80.5 91 GLN A CA 1
ATOM 726 C C . GLN A 1 91 ? 1.066 30.172 11.641 1 80.5 91 GLN A C 1
ATOM 728 O O . GLN A 1 91 ? 1.043 31.25 12.25 1 80.5 91 GLN A O 1
ATOM 733 N N . LYS A 1 92 ? 0.854 30.062 10.391 1 80.81 92 LYS A N 1
ATOM 734 C CA . LYS A 1 92 ? 0.539 31.234 9.586 1 80.81 92 LYS A CA 1
ATOM 735 C C . LYS A 1 92 ? -0.767 31.875 10.047 1 80.81 92 LYS A C 1
ATOM 737 O O . LYS A 1 92 ? -0.876 33.094 10.094 1 80.81 92 LYS A O 1
ATOM 742 N N . MET A 1 93 ? -1.76 31.109 10.398 1 75.06 93 MET A N 1
ATOM 743 C CA . MET A 1 93 ? -3.045 31.609 10.875 1 75.06 93 MET A CA 1
ATOM 744 C C . MET A 1 93 ? -2.883 32.344 12.195 1 75.06 93 MET A C 1
ATOM 746 O O . MET A 1 93 ? -3.482 33.406 12.398 1 75.06 93 MET A O 1
ATOM 750 N N . ALA A 1 94 ? -2.086 31.719 13.055 1 72.56 94 ALA A N 1
ATOM 751 C CA . ALA A 1 94 ? -1.846 32.344 14.359 1 72.56 94 ALA A CA 1
ATOM 752 C C . ALA A 1 94 ? -1.13 33.688 14.211 1 72.56 94 ALA A C 1
ATOM 754 O O . ALA A 1 94 ? -1.438 34.625 14.93 1 72.56 94 ALA A O 1
ATOM 755 N N . GLU A 1 95 ? -0.199 33.688 13.359 1 72.38 95 GLU A N 1
ATOM 756 C CA . GLU A 1 95 ? 0.532 34.938 13.117 1 72.38 95 GLU A CA 1
ATOM 757 C C . GLU A 1 95 ? -0.395 36.031 12.586 1 72.38 95 GLU A C 1
ATOM 759 O O . GLU A 1 95 ? -0.244 37.188 12.93 1 72.38 95 GLU A O 1
ATOM 764 N N . ASN A 1 96 ? -1.333 35.594 11.828 1 69.69 96 ASN A N 1
ATOM 765 C CA . ASN A 1 96 ? -2.279 36.562 11.273 1 69.69 96 ASN A CA 1
ATOM 766 C C . ASN A 1 96 ? -3.27 37.062 12.32 1 69.69 96 ASN A C 1
ATOM 768 O O . ASN A 1 96 ? -3.73 38.188 12.266 1 69.69 96 ASN A O 1
ATOM 772 N N . LEU A 1 97 ? -3.646 36.219 13.234 1 63.97 97 LEU A N 1
ATOM 773 C CA . LEU A 1 97 ? -4.582 36.562 14.289 1 63.97 97 LEU A CA 1
ATOM 774 C C . LEU A 1 97 ? -3.893 37.406 15.359 1 63.97 97 LEU A C 1
ATOM 776 O O . LEU A 1 97 ? -4.527 38.25 16 1 63.97 97 LEU A O 1
ATOM 780 N N . ALA A 1 98 ? -2.682 36.969 15.695 1 61.09 98 ALA A N 1
ATOM 781 C CA . ALA A 1 98 ? -1.964 37.656 16.766 1 61.09 98 ALA A CA 1
ATOM 782 C C . ALA A 1 98 ? -1.534 39.062 16.312 1 61.09 98 ALA A C 1
ATOM 784 O O . ALA A 1 98 ? -0.644 39.219 15.477 1 61.09 98 ALA A O 1
ATOM 785 N N . SER A 1 99 ? -2.477 39.719 15.758 1 56.53 99 SER A N 1
ATOM 786 C CA . SER A 1 99 ? -2.113 41.125 15.508 1 56.53 99 SER A CA 1
ATOM 787 C C . SER A 1 99 ? -1.22 41.656 16.625 1 56.53 99 SER A C 1
ATOM 789 O O . SER A 1 99 ? -0.474 42.625 16.406 1 56.53 99 SER A O 1
ATOM 791 N N . GLY A 1 100 ? -1.496 41.188 17.891 1 51.59 100 GLY A N 1
ATOM 792 C CA . GLY A 1 100 ? -0.64 41.75 18.922 1 51.59 100 GLY A CA 1
ATOM 793 C C . GLY A 1 100 ? 0.66 41 19.094 1 51.59 100 GLY A C 1
ATOM 794 O O . GLY A 1 100 ? 0.735 39.812 18.781 1 51.59 100 GLY A O 1
ATOM 795 N N . ASP A 1 101 ? 1.889 41.531 19.234 1 54.09 101 ASP A N 1
ATOM 796 C CA . ASP A 1 101 ? 3.305 41.188 19.25 1 54.09 101 ASP A CA 1
ATOM 797 C C . ASP A 1 101 ? 3.551 39.938 20.125 1 54.09 101 ASP A C 1
ATOM 799 O O . ASP A 1 101 ? 4.297 39.031 19.734 1 54.09 101 ASP A O 1
ATOM 803 N N . LYS A 1 102 ? 2.818 39.906 21.188 1 55.03 102 LYS A N 1
ATOM 804 C CA . LYS A 1 102 ? 3.17 38.906 22.188 1 55.03 102 LYS A CA 1
ATOM 805 C C . LYS A 1 102 ? 2.699 37.5 21.766 1 55.03 102 LYS A C 1
ATOM 807 O O . LYS A 1 102 ? 3.42 36.531 21.938 1 55.03 102 LYS A O 1
ATOM 812 N N . LEU A 1 103 ? 1.57 37.469 21.266 1 55.28 103 LEU A N 1
ATOM 813 C CA . LEU A 1 103 ? 1.015 36.188 20.891 1 55.28 103 LEU A CA 1
ATOM 814 C C . LEU A 1 103 ? 1.778 35.562 19.719 1 55.28 103 LEU A C 1
ATOM 816 O O . LEU A 1 103 ? 2.033 34.375 19.703 1 55.28 103 LEU A O 1
ATOM 820 N N . LYS A 1 104 ? 2.111 36.469 18.859 1 58.34 104 LYS A N 1
ATOM 821 C CA . LYS A 1 104 ? 2.951 36.031 17.734 1 58.34 104 LYS A CA 1
ATOM 822 C C . LYS A 1 104 ? 4.254 35.406 18.234 1 58.34 104 LYS A C 1
ATOM 824 O O . LYS A 1 104 ? 4.691 34.375 17.719 1 58.34 104 LYS A O 1
ATOM 829 N N . GLU A 1 105 ? 4.77 36.156 19.203 1 57.03 105 GLU A N 1
ATOM 830 C CA . GLU A 1 105 ? 6.035 35.688 19.75 1 57.03 105 GLU A CA 1
ATOM 831 C C . GLU A 1 105 ? 5.867 34.312 20.422 1 57.03 105 GLU A C 1
ATOM 833 O O . GLU A 1 105 ? 6.707 33.438 20.266 1 57.03 105 GLU A O 1
ATOM 838 N N . GLU A 1 106 ? 4.805 34.219 21.141 1 55.97 106 GLU A N 1
ATOM 839 C CA . GLU A 1 106 ? 4.582 32.969 21.875 1 55.97 106 GLU A CA 1
ATOM 840 C C . GLU A 1 106 ? 4.316 31.812 20.906 1 55.97 106 GLU A C 1
ATOM 842 O O . GLU A 1 106 ? 4.82 30.703 21.109 1 55.97 106 GLU A O 1
ATOM 847 N N . MET A 1 107 ? 3.648 32.188 19.969 1 59.25 107 MET A N 1
ATOM 848 C CA . MET A 1 107 ? 3.32 31.156 18.984 1 59.25 107 MET A CA 1
ATOM 849 C C . MET A 1 107 ? 4.559 30.75 18.188 1 59.25 107 MET A C 1
ATOM 851 O O . MET A 1 107 ? 4.766 29.562 17.922 1 59.25 107 MET A O 1
ATOM 855 N N . THR A 1 108 ? 5.426 31.734 17.828 1 59.16 108 THR A N 1
ATOM 856 C CA . THR A 1 108 ? 6.66 31.469 17.109 1 59.16 108 THR A CA 1
ATOM 857 C C . THR A 1 108 ? 7.582 30.578 17.938 1 59.16 108 THR A C 1
ATOM 859 O O . THR A 1 108 ? 8.164 29.625 17.406 1 59.16 108 THR A O 1
ATOM 862 N N . THR A 1 109 ? 7.613 30.938 19.188 1 57.41 109 THR A N 1
ATOM 863 C CA . THR A 1 109 ? 8.477 30.172 20.078 1 57.41 109 THR A CA 1
ATOM 864 C C . THR A 1 109 ? 7.984 28.734 20.188 1 57.41 109 THR A C 1
ATOM 866 O O . THR A 1 109 ? 8.789 27.797 20.172 1 57.41 109 THR A O 1
ATOM 869 N N . PHE A 1 110 ? 6.855 28.641 20.359 1 53.44 110 PHE A N 1
ATOM 870 C CA . PHE A 1 110 ? 6.266 27.328 20.484 1 53.44 110 PHE A CA 1
ATOM 871 C C . PHE A 1 110 ? 6.551 26.484 19.25 1 53.44 110 PHE A C 1
ATOM 873 O O . PHE A 1 110 ? 6.98 25.328 19.359 1 53.44 110 PHE A O 1
ATOM 880 N N . TYR A 1 111 ? 6.422 26.969 18.078 1 57.59 111 TYR A N 1
ATOM 881 C CA . TYR A 1 111 ? 6.664 26.266 16.828 1 57.59 111 TYR A CA 1
ATOM 882 C C . TYR A 1 111 ? 8.125 25.844 16.719 1 57.59 111 TYR A C 1
ATOM 884 O O . TYR A 1 111 ? 8.422 24.75 16.219 1 57.59 111 TYR A O 1
ATOM 892 N N . GLN A 1 112 ? 8.945 26.672 17.109 1 57.31 112 GLN A N 1
ATOM 893 C CA . GLN A 1 112 ? 10.367 26.344 17.062 1 57.31 112 GLN A CA 1
ATOM 894 C C . GLN A 1 112 ? 10.688 25.125 17.922 1 57.31 112 GLN A C 1
ATOM 896 O O . GLN A 1 112 ? 11.602 24.359 17.609 1 57.31 112 GLN A O 1
ATOM 901 N N . ASN A 1 113 ? 9.875 24.953 18.828 1 53.5 113 ASN A N 1
ATOM 902 C CA . ASN A 1 113 ? 10.156 23.875 19.781 1 53.5 113 ASN A CA 1
ATOM 903 C C . ASN A 1 113 ? 9.656 22.531 19.266 1 53.5 113 ASN A C 1
ATOM 905 O O . ASN A 1 113 ? 10.141 21.484 19.688 1 53.5 113 ASN A O 1
ATOM 909 N N . ILE A 1 114 ? 8.719 22.734 18.5 1 52.31 114 ILE A N 1
ATOM 910 C CA . ILE A 1 114 ? 8.141 21.453 18.078 1 52.31 114 ILE A CA 1
ATOM 911 C C . ILE A 1 114 ? 8.609 21.109 16.672 1 52.31 114 ILE A C 1
ATOM 913 O O . ILE A 1 114 ? 8.297 20.031 16.156 1 52.31 114 ILE A O 1
ATOM 917 N N . SER A 1 115 ? 9.086 21.953 15.922 1 51.88 115 SER A N 1
ATOM 918 C CA . SER A 1 115 ? 9.602 21.672 14.586 1 51.88 115 SER A CA 1
ATOM 919 C C . SER A 1 115 ? 10.828 20.75 14.648 1 51.88 115 SER A C 1
ATOM 921 O O . SER A 1 115 ? 11.68 20.906 15.523 1 51.88 115 SER A O 1
ATOM 923 N N . MET B 1 1 ? -5.805 -43.469 -12.719 1 52.41 1 MET B N 1
ATOM 924 C CA . MET B 1 1 ? -5.203 -42.594 -11.695 1 52.41 1 MET B CA 1
ATOM 925 C C . MET B 1 1 ? -4.461 -41.438 -12.336 1 52.41 1 MET B C 1
ATOM 927 O O . MET B 1 1 ? -4.676 -40.281 -11.961 1 52.41 1 MET B O 1
ATOM 931 N N . VAL B 1 2 ? -3.76 -41.656 -13.367 1 57 2 VAL B N 1
ATOM 932 C CA . VAL B 1 2 ? -2.98 -40.625 -14.086 1 57 2 VAL B CA 1
ATOM 933 C C . VAL B 1 2 ? -3.92 -39.656 -14.789 1 57 2 VAL B C 1
ATOM 935 O O . VAL B 1 2 ? -3.701 -38.438 -14.766 1 57 2 VAL B O 1
ATOM 938 N N . LYS B 1 3 ? -5.023 -40.125 -15.352 1 59.25 3 LYS B N 1
ATOM 939 C CA . LYS B 1 3 ? -5.957 -39.281 -16.078 1 59.25 3 LYS B CA 1
ATOM 940 C C . LYS B 1 3 ? -6.613 -38.281 -15.148 1 59.25 3 LYS B C 1
ATOM 942 O O . LYS B 1 3 ? -6.738 -37.094 -15.492 1 59.25 3 LYS B O 1
ATOM 947 N N . ALA B 1 4 ? -6.996 -38.688 -14.008 1 60.59 4 ALA B N 1
ATOM 948 C CA . ALA B 1 4 ? -7.637 -37.812 -13.031 1 60.59 4 ALA B CA 1
ATOM 949 C C . ALA B 1 4 ? -6.691 -36.688 -12.594 1 60.59 4 ALA B C 1
ATOM 951 O O . ALA B 1 4 ? -7.105 -35.531 -12.445 1 60.59 4 ALA B O 1
ATOM 952 N N . TYR B 1 5 ? -5.41 -36.938 -12.422 1 61.16 5 TYR B N 1
ATOM 953 C CA . TYR B 1 5 ? -4.402 -35.938 -12.047 1 61.16 5 TYR B CA 1
ATOM 954 C C . TYR B 1 5 ? -4.211 -34.906 -13.156 1 61.16 5 TYR B C 1
ATOM 956 O O . TYR B 1 5 ? -4.094 -33.719 -12.891 1 61.16 5 TYR B O 1
ATOM 964 N N . LEU B 1 6 ? -4.43 -35.438 -14.336 1 64.88 6 LEU B N 1
ATOM 965 C CA . LEU B 1 6 ? -4.246 -34.531 -15.484 1 64.88 6 LEU B CA 1
ATOM 966 C C . LEU B 1 6 ? -5.402 -33.562 -15.602 1 64.88 6 LEU B C 1
ATOM 968 O O . LEU B 1 6 ? -5.203 -32.406 -15.977 1 64.88 6 LEU B O 1
ATOM 972 N N . ASP B 1 7 ? -6.477 -34.094 -15.266 1 66.69 7 ASP B N 1
ATOM 973 C CA . ASP B 1 7 ? -7.648 -33.25 -15.328 1 66.69 7 ASP B CA 1
ATOM 974 C C . ASP B 1 7 ? -7.559 -32.125 -14.289 1 66.69 7 ASP B C 1
ATOM 976 O O . ASP B 1 7 ? -7.844 -30.969 -14.586 1 66.69 7 ASP B O 1
ATOM 980 N N . ILE B 1 8 ? -7.199 -32.531 -13.055 1 66.62 8 ILE B N 1
ATOM 981 C CA . ILE B 1 8 ? -7.066 -31.547 -11.977 1 66.62 8 ILE B CA 1
ATOM 982 C C . ILE B 1 8 ? -5.973 -30.547 -12.328 1 66.62 8 ILE B C 1
ATOM 984 O O . ILE B 1 8 ? -6.133 -29.344 -12.102 1 66.62 8 ILE B O 1
ATOM 988 N N . TYR B 1 9 ? -4.977 -31.094 -12.898 1 71.25 9 TYR B N 1
ATOM 989 C CA . TYR B 1 9 ? -3.869 -30.234 -13.312 1 71.25 9 TYR B CA 1
ATOM 990 C C . TYR B 1 9 ? -4.312 -29.25 -14.383 1 71.25 9 TYR B C 1
ATOM 992 O O . TYR B 1 9 ? -4.02 -28.062 -14.297 1 71.25 9 TYR B O 1
ATOM 1000 N N . ALA B 1 10 ? -5.023 -29.812 -15.383 1 71.19 10 ALA B N 1
ATOM 1001 C CA . ALA B 1 10 ? -5.5 -28.969 -16.469 1 71.19 10 ALA B CA 1
ATOM 1002 C C . ALA B 1 10 ? -6.418 -27.859 -15.953 1 71.19 10 ALA B C 1
ATOM 1004 O O . ALA B 1 10 ? -6.336 -26.719 -16.391 1 71.19 10 ALA B O 1
ATOM 1005 N N . GLU B 1 11 ? -7.211 -28.25 -15.016 1 76.56 11 GLU B N 1
ATOM 1006 C CA . GLU B 1 11 ? -8.125 -27.266 -14.43 1 76.56 11 GLU B CA 1
ATOM 1007 C C . GLU B 1 11 ? -7.359 -26.203 -13.656 1 76.56 11 GLU B C 1
ATOM 1009 O O . GLU B 1 11 ? -7.676 -25.016 -13.766 1 76.56 11 GLU B O 1
ATOM 1014 N N . THR B 1 12 ? -6.391 -26.641 -12.93 1 77.62 12 THR B N 1
ATOM 1015 C CA . THR B 1 12 ? -5.598 -25.719 -12.133 1 77.62 12 THR B CA 1
ATOM 1016 C C . THR B 1 12 ? -4.832 -24.75 -13.023 1 77.62 12 THR B C 1
ATOM 1018 O O . THR B 1 12 ? -4.824 -23.547 -12.773 1 77.62 12 THR B O 1
ATOM 1021 N N . VAL B 1 13 ? -4.301 -25.234 -14.039 1 77.12 13 VAL B N 1
ATOM 1022 C CA . VAL B 1 13 ? -3.518 -24.422 -14.969 1 77.12 13 VAL B CA 1
ATOM 1023 C C . VAL B 1 13 ? -4.43 -23.422 -15.664 1 77.12 13 VAL B C 1
ATOM 1025 O O . VAL B 1 13 ? -4.051 -22.266 -15.867 1 77.12 13 VAL B O 1
ATOM 1028 N N . THR B 1 14 ? -5.562 -23.875 -16.047 1 78.31 14 THR B N 1
ATOM 1029 C CA . THR B 1 14 ? -6.516 -22.969 -16.688 1 78.31 14 THR B CA 1
ATOM 1030 C C . THR B 1 14 ? -6.914 -21.844 -15.75 1 78.31 14 THR B C 1
ATOM 1032 O O . THR B 1 14 ? -6.996 -20.688 -16.156 1 78.31 14 THR B O 1
ATOM 1035 N N . LYS B 1 15 ? -7.148 -22.234 -14.477 1 81.38 15 LYS B N 1
ATOM 1036 C CA . LYS B 1 15 ? -7.52 -21.219 -13.492 1 81.38 15 LYS B CA 1
ATOM 1037 C C . LYS B 1 15 ? -6.41 -20.188 -13.32 1 81.38 15 LYS B C 1
ATOM 1039 O O . LYS B 1 15 ? -6.68 -18.984 -13.273 1 81.38 15 LYS B O 1
ATOM 1044 N N . ILE B 1 16 ? -5.207 -20.625 -13.273 1 83.44 16 ILE B N 1
ATOM 1045 C CA . ILE B 1 16 ? -4.066 -19.734 -13.109 1 83.44 16 ILE B CA 1
ATOM 1046 C C . ILE B 1 16 ? -3.906 -18.875 -14.352 1 83.44 16 ILE B C 1
ATOM 1048 O O . ILE B 1 16 ? -3.654 -17.672 -14.25 1 83.44 16 ILE B O 1
ATOM 1052 N N . GLY B 1 17 ? -4.082 -19.516 -15.523 1 81.12 17 GLY B N 1
ATOM 1053 C CA . GLY B 1 17 ? -4.02 -18.766 -16.766 1 81.12 17 GLY B CA 1
ATOM 1054 C C . GLY B 1 17 ? -5.043 -17.656 -16.844 1 81.12 17 GLY B C 1
ATOM 1055 O O . GLY B 1 17 ? -4.715 -16.531 -17.234 1 81.12 17 GLY B O 1
ATOM 1056 N N . ASN B 1 18 ? -6.219 -17.969 -16.484 1 81.88 18 ASN B N 1
ATOM 1057 C CA . ASN B 1 18 ? -7.281 -16.969 -16.5 1 81.88 18 ASN B CA 1
ATOM 1058 C C . ASN B 1 18 ? -6.98 -15.828 -15.547 1 81.88 18 ASN B C 1
ATOM 1060 O O . ASN B 1 18 ? -7.211 -14.656 -15.875 1 81.88 18 ASN B O 1
ATOM 1064 N N . LEU B 1 19 ? -6.523 -16.125 -14.375 1 84.25 19 LEU B N 1
ATOM 1065 C CA . LEU B 1 19 ? -6.145 -15.094 -13.414 1 84.25 19 LEU B CA 1
ATOM 1066 C C . LEU B 1 19 ? -5.059 -14.188 -13.992 1 84.25 19 LEU B C 1
ATOM 1068 O O . LEU B 1 19 ? -5.129 -12.969 -13.852 1 84.25 19 LEU B O 1
ATOM 1072 N N . ARG B 1 20 ? -4.105 -14.719 -14.625 1 87.06 20 ARG B N 1
ATOM 1073 C CA . ARG B 1 20 ? -3.016 -13.945 -15.211 1 87.06 20 ARG B CA 1
ATOM 1074 C C . ARG B 1 20 ? -3.533 -12.992 -16.281 1 87.06 20 ARG B C 1
ATOM 1076 O O . ARG B 1 20 ? -3.088 -11.844 -16.359 1 87.06 20 ARG B O 1
ATOM 1083 N N . VAL B 1 21 ? -4.434 -13.5 -17.094 1 84.44 21 VAL B N 1
ATOM 1084 C CA . VAL B 1 21 ? -5.023 -12.656 -18.125 1 84.44 21 VAL B CA 1
ATOM 1085 C C . VAL B 1 21 ? -5.75 -11.484 -17.484 1 84.44 21 VAL B C 1
ATOM 1087 O O . VAL B 1 21 ? -5.609 -10.336 -17.922 1 84.44 21 VAL B O 1
ATOM 1090 N N . ASN B 1 22 ? -6.5 -11.812 -16.422 1 88 22 ASN B N 1
ATOM 1091 C CA . ASN B 1 22 ? -7.215 -10.766 -15.703 1 88 22 ASN B CA 1
ATOM 1092 C C . ASN B 1 22 ? -6.254 -9.75 -15.094 1 88 22 ASN B C 1
ATOM 1094 O O . ASN B 1 22 ? -6.492 -8.539 -15.156 1 88 22 ASN B O 1
ATOM 1098 N N . LEU B 1 23 ? -5.199 -10.227 -14.508 1 89.44 23 LEU B N 1
ATOM 1099 C CA . LEU B 1 23 ? -4.191 -9.352 -13.922 1 89.44 23 LEU B CA 1
ATOM 1100 C C . LEU B 1 23 ? -3.543 -8.469 -14.984 1 89.44 23 LEU B C 1
ATOM 1102 O O . LEU B 1 23 ? -3.385 -7.266 -14.789 1 89.44 23 LEU B O 1
ATOM 1106 N N . LYS B 1 24 ? -3.246 -9.062 -16.078 1 90 24 LYS B N 1
ATOM 1107 C CA . LYS B 1 24 ? -2.633 -8.32 -17.172 1 90 24 LYS B CA 1
ATOM 1108 C C . LYS B 1 24 ? -3.562 -7.223 -17.688 1 90 24 LYS B C 1
ATOM 1110 O O . LYS B 1 24 ? -3.125 -6.094 -17.922 1 90 24 LYS B O 1
ATOM 1115 N N . SER B 1 25 ? -4.793 -7.605 -17.859 1 90.31 25 SER B N 1
ATOM 1116 C CA . SER B 1 25 ? -5.781 -6.621 -18.297 1 90.31 25 SER B CA 1
ATOM 1117 C C . SER B 1 25 ? -5.883 -5.469 -17.297 1 90.31 25 SER B C 1
ATOM 1119 O O . SER B 1 25 ? -5.945 -4.305 -17.688 1 90.31 25 SER B O 1
ATOM 1121 N N . ALA B 1 26 ? -5.891 -5.805 -16.047 1 90.56 26 ALA B N 1
ATOM 1122 C CA . ALA B 1 26 ? -5.969 -4.801 -14.984 1 90.56 26 ALA B CA 1
ATOM 1123 C C . ALA B 1 26 ? -4.746 -3.891 -15 1 90.56 26 ALA B C 1
ATOM 1125 O O . ALA B 1 26 ? -4.855 -2.686 -14.766 1 90.56 26 ALA B O 1
ATOM 1126 N N . ILE B 1 27 ? -3.625 -4.457 -15.258 1 90.69 27 ILE B N 1
ATOM 1127 C CA . ILE B 1 27 ? -2.377 -3.705 -15.32 1 90.69 27 ILE B CA 1
ATOM 1128 C C . ILE B 1 27 ? -2.432 -2.705 -16.469 1 90.69 27 ILE B C 1
ATOM 1130 O O . ILE B 1 27 ? -2.018 -1.553 -16.328 1 90.69 27 ILE B O 1
ATOM 1134 N N . LEU B 1 28 ? -3.041 -3.094 -17.547 1 90.62 28 LEU B N 1
ATOM 1135 C CA . LEU B 1 28 ? -3.004 -2.309 -18.781 1 90.62 28 LEU B CA 1
ATOM 1136 C C . LEU B 1 28 ? -4.129 -1.28 -18.797 1 90.62 28 LEU B C 1
ATOM 1138 O O . LEU B 1 28 ? -3.924 -0.139 -19.219 1 90.62 28 LEU B O 1
ATOM 1142 N N . LYS B 1 29 ? -5.363 -1.674 -18.391 1 90.31 29 LYS B N 1
ATOM 1143 C CA . LYS B 1 29 ? -6.531 -0.845 -18.656 1 90.31 29 LYS B CA 1
ATOM 1144 C C . LYS B 1 29 ? -7.246 -0.46 -17.359 1 90.31 29 LYS B C 1
ATOM 1146 O O . LYS B 1 29 ? -8.07 0.457 -17.359 1 90.31 29 LYS B O 1
ATOM 1151 N N . GLY B 1 30 ? -6.988 -1.04 -16.391 1 87.56 30 GLY B N 1
ATOM 1152 C CA . GLY B 1 30 ? -7.762 -0.866 -15.18 1 87.56 30 GLY B CA 1
ATOM 1153 C C . GLY B 1 30 ? -9.148 -1.479 -15.25 1 87.56 30 GLY B C 1
ATOM 1154 O O . GLY B 1 30 ? -9.469 -2.178 -16.219 1 87.56 30 GLY B O 1
ATOM 1155 N N . PRO B 1 31 ? -9.969 -1.352 -14.211 1 92.94 31 PRO B N 1
ATOM 1156 C CA . PRO B 1 31 ? -9.656 -0.809 -12.883 1 92.94 31 PRO B CA 1
ATOM 1157 C C . PRO B 1 31 ? -8.773 -1.74 -12.055 1 92.94 31 PRO B C 1
ATOM 1159 O O . PRO B 1 31 ? -8.641 -2.922 -12.383 1 92.94 31 PRO B O 1
ATOM 1162 N N . ILE B 1 32 ? -8.125 -1.241 -11.023 1 94.25 32 ILE B N 1
ATOM 1163 C CA . ILE B 1 32 ? -7.398 -2.064 -10.062 1 94.25 32 ILE B CA 1
ATOM 1164 C C . ILE B 1 32 ? -8.367 -3.004 -9.344 1 94.25 32 ILE B C 1
ATOM 1166 O O . ILE B 1 32 ? -9.406 -2.57 -8.852 1 94.25 32 ILE B O 1
ATOM 1170 N N . PRO B 1 33 ? -8.062 -4.27 -9.367 1 93.75 33 PRO B N 1
ATOM 1171 C CA . PRO B 1 33 ? -8.984 -5.23 -8.75 1 93.75 33 PRO B CA 1
ATOM 1172 C C . PRO B 1 33 ? -9.195 -4.969 -7.262 1 93.75 33 PRO B C 1
ATOM 1174 O O . PRO B 1 33 ? -8.289 -4.488 -6.578 1 93.75 33 PRO B O 1
ATOM 1177 N N . PRO B 1 34 ? -10.32 -5.434 -6.727 1 94.62 34 PRO B N 1
ATOM 1178 C CA . PRO B 1 34 ? -10.703 -5.16 -5.34 1 94.62 34 PRO B CA 1
ATOM 1179 C C . PRO B 1 34 ? -9.734 -5.758 -4.328 1 94.62 34 PRO B C 1
ATOM 1181 O O . PRO B 1 34 ? -9.492 -5.164 -3.273 1 94.62 34 PRO B O 1
ATOM 1184 N N . PHE B 1 35 ? -9.188 -6.906 -4.625 1 93.81 35 PHE B N 1
ATOM 1185 C CA . PHE B 1 35 ? -8.336 -7.555 -3.639 1 93.81 35 PHE B CA 1
ATOM 1186 C C . PHE B 1 35 ? -7.043 -6.77 -3.443 1 93.81 35 PHE B C 1
ATOM 1188 O O . PHE B 1 35 ? -6.41 -6.859 -2.389 1 93.81 35 PHE B O 1
ATOM 1195 N N . VAL B 1 36 ? -6.637 -5.996 -4.457 1 96.62 36 VAL B N 1
ATOM 1196 C CA . VAL B 1 36 ? -5.48 -5.117 -4.316 1 96.62 36 VAL B CA 1
ATOM 1197 C C . VAL B 1 36 ? -5.906 -3.797 -3.68 1 96.62 36 VAL B C 1
ATOM 1199 O O . VAL B 1 36 ? -5.234 -3.291 -2.777 1 96.62 36 VAL B O 1
ATOM 1202 N N . MET B 1 37 ? -7.027 -3.305 -4.133 1 96.12 37 MET B N 1
ATOM 1203 C CA . MET B 1 37 ? -7.562 -2.051 -3.605 1 96.12 37 MET B CA 1
ATOM 1204 C C . MET B 1 37 ? -7.82 -2.158 -2.105 1 96.12 37 MET B C 1
ATOM 1206 O O . MET B 1 37 ? -7.539 -1.224 -1.354 1 96.12 37 MET B O 1
ATOM 1210 N N . GLY B 1 38 ? -8.367 -3.258 -1.724 1 96.75 38 GLY B N 1
ATOM 1211 C CA . GLY B 1 38 ? -8.711 -3.482 -0.329 1 96.75 38 GLY B CA 1
ATOM 1212 C C . GLY B 1 38 ? -7.5 -3.691 0.559 1 96.75 38 GLY B C 1
ATOM 1213 O O . GLY B 1 38 ? -7.543 -3.395 1.755 1 96.75 38 GLY B O 1
ATOM 1214 N N . ALA B 1 39 ? -6.414 -4.168 0.021 1 98 39 ALA B N 1
ATOM 1215 C CA . ALA B 1 39 ? -5.199 -4.457 0.781 1 98 39 ALA B CA 1
ATOM 1216 C C . ALA B 1 39 ? -4.328 -3.213 0.923 1 98 39 ALA B C 1
ATOM 1218 O O . ALA B 1 39 ? -3.566 -3.086 1.884 1 98 39 ALA B O 1
ATOM 1219 N N . ILE B 1 40 ? -4.434 -2.379 -0.054 1 98.56 40 ILE B N 1
ATOM 1220 C CA . ILE B 1 40 ? -3.568 -1.203 -0.085 1 98.56 40 ILE B CA 1
ATOM 1221 C C . ILE B 1 40 ? -4.422 0.064 -0.044 1 98.56 40 ILE B C 1
ATOM 1223 O O . ILE B 1 40 ? -4.996 0.466 -1.059 1 98.56 40 ILE B O 1
ATOM 1227 N N . LYS B 1 41 ? -4.465 0.708 1.109 1 98.31 41 LYS B N 1
ATOM 1228 C CA . LYS B 1 41 ? -5.266 1.907 1.339 1 98.31 41 LYS B CA 1
ATOM 1229 C C . LYS B 1 41 ? -4.387 3.076 1.777 1 98.31 41 LYS B C 1
ATOM 1231 O O . LYS B 1 41 ? -3.205 2.896 2.068 1 98.31 41 LYS B O 1
ATOM 1236 N N . ILE B 1 42 ? -4.953 4.176 1.687 1 97.81 42 ILE B N 1
ATOM 1237 C CA . ILE B 1 42 ? -4.312 5.367 2.227 1 97.81 42 ILE B CA 1
ATOM 1238 C C . ILE B 1 42 ? -4.527 5.434 3.736 1 97.81 42 ILE B C 1
ATOM 1240 O O . ILE B 1 42 ? -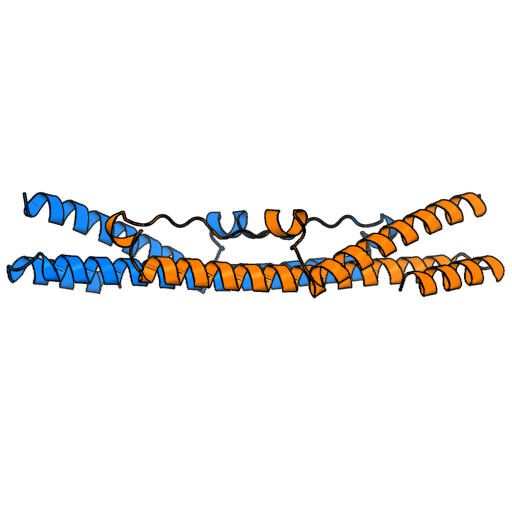5.66 5.336 4.215 1 97.81 42 ILE B O 1
ATOM 1244 N N . PRO B 1 43 ? -3.441 5.562 4.492 1 96.5 43 PRO B N 1
ATOM 1245 C CA . PRO B 1 43 ? -3.627 5.691 5.941 1 96.5 43 PRO B CA 1
ATOM 1246 C C . PRO B 1 43 ? -4.52 6.871 6.32 1 96.5 43 PRO B C 1
ATOM 1248 O O . PRO B 1 43 ? -4.469 7.922 5.672 1 96.5 43 PRO B O 1
ATOM 1251 N N . ALA B 1 44 ? -5.254 6.695 7.371 1 92.19 44 ALA B N 1
ATOM 1252 C CA . ALA B 1 44 ? -6.137 7.754 7.852 1 92.19 44 ALA B CA 1
ATOM 1253 C C . ALA B 1 44 ? -5.363 8.773 8.68 1 92.19 44 ALA B C 1
ATOM 1255 O O . ALA B 1 44 ? -4.691 8.414 9.648 1 92.19 44 ALA B O 1
ATOM 1256 N N . LEU B 1 45 ? -5.355 9.953 8.227 1 90.75 45 LEU B N 1
ATOM 1257 C CA . LEU B 1 45 ? -4.785 11.07 8.977 1 90.75 45 LEU B CA 1
ATOM 1258 C C . LEU B 1 45 ? -5.867 12.07 9.367 1 90.75 45 LEU B C 1
ATOM 1260 O O . LEU B 1 45 ? -6.711 12.43 8.547 1 90.75 45 LEU B O 1
ATOM 1264 N N . GLN B 1 46 ? -5.863 12.367 10.594 1 89.88 46 GLN B N 1
ATOM 1265 C CA . GLN B 1 46 ? -6.777 13.406 11.055 1 89.88 46 GLN B CA 1
ATOM 1266 C C . GLN B 1 46 ? -6.16 14.797 10.906 1 89.88 46 GLN B C 1
ATOM 1268 O O . GLN B 1 46 ? -4.957 14.969 11.102 1 89.88 46 GLN B O 1
ATOM 1273 N N . PHE B 1 47 ? -6.984 15.703 10.547 1 91 47 PHE B N 1
ATOM 1274 C CA . PHE B 1 47 ? -6.551 17.094 10.367 1 91 47 PHE B CA 1
ATOM 1275 C C . PHE B 1 47 ? -7.445 18.047 11.156 1 91 47 PHE B C 1
ATOM 1277 O O . PHE B 1 47 ? -8.578 17.703 11.492 1 91 47 PHE B O 1
ATOM 1284 N N . THR B 1 48 ? -6.852 19.188 11.477 1 85.94 48 THR B N 1
ATOM 1285 C CA . THR B 1 48 ? -7.652 20.25 12.078 1 85.94 48 THR B CA 1
ATOM 1286 C C . THR B 1 48 ? -8.672 20.781 11.078 1 85.94 48 THR B C 1
ATOM 1288 O O . THR B 1 48 ? -8.477 20.672 9.867 1 85.94 48 THR B O 1
ATOM 1291 N N . LYS B 1 49 ? -9.773 21.359 11.625 1 86.06 49 LYS B N 1
ATOM 1292 C CA . LYS B 1 49 ? -10.797 21.953 10.766 1 86.06 49 LYS B CA 1
ATOM 1293 C C . LYS B 1 49 ? -10.211 23.047 9.883 1 86.06 49 LYS B C 1
ATOM 1295 O O . LYS B 1 49 ? -10.609 23.203 8.727 1 86.06 49 LYS B O 1
ATOM 1300 N N . GLU B 1 50 ? -9.281 23.844 10.398 1 83.06 50 GLU B N 1
ATOM 1301 C CA . GLU B 1 50 ? -8.672 24.984 9.711 1 83.06 50 GLU B CA 1
ATOM 1302 C C . GLU B 1 50 ? -7.871 24.516 8.5 1 83.06 50 GLU B C 1
ATOM 1304 O O . GLU B 1 50 ? -7.73 25.266 7.523 1 83.06 50 GLU B O 1
ATOM 1309 N N . PHE B 1 51 ? -7.395 23.297 8.609 1 89.31 51 PHE B N 1
ATOM 1310 C CA . PHE B 1 51 ? -6.527 22.797 7.551 1 89.31 51 PHE B CA 1
ATOM 1311 C C . PHE B 1 51 ? -7.32 21.953 6.555 1 89.31 51 PHE B C 1
ATOM 1313 O O . PHE B 1 51 ? -6.934 21.828 5.391 1 89.31 51 PHE B O 1
ATOM 1320 N N . GLN B 1 52 ? -8.391 21.375 6.898 1 91.81 52 GLN B N 1
ATOM 1321 C CA . GLN B 1 52 ? -9.133 20.344 6.18 1 91.81 52 GLN B CA 1
ATOM 1322 C C . GLN B 1 52 ? -9.562 20.828 4.801 1 91.81 52 GLN B C 1
ATOM 1324 O O . GLN B 1 52 ? -9.641 20.047 3.854 1 91.81 52 GLN B O 1
ATOM 1329 N N . HIS B 1 53 ? -9.852 22.156 4.6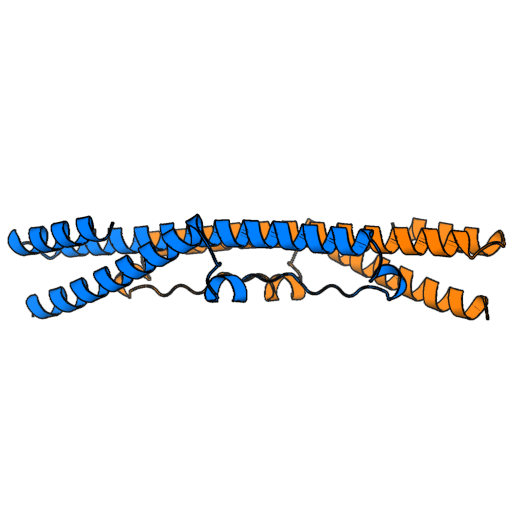56 1 89.56 53 HIS B N 1
ATOM 1330 C CA . HIS B 1 53 ? -10.438 22.625 3.408 1 89.56 53 HIS B CA 1
ATOM 1331 C C . HIS B 1 53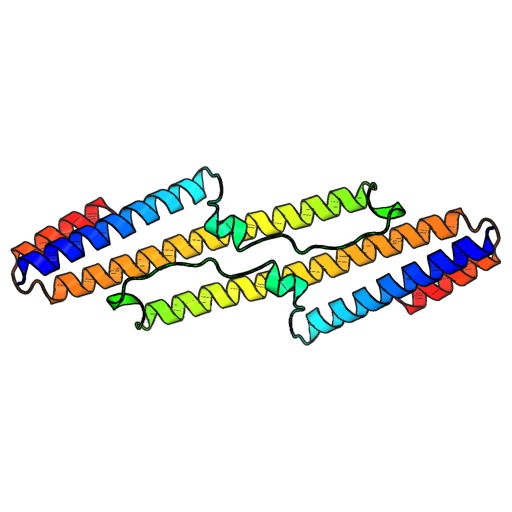 ? -9.461 23.516 2.641 1 89.56 53 HIS B C 1
ATOM 1333 O O . HIS B 1 53 ? -9.859 24.266 1.758 1 89.56 53 HIS B O 1
ATOM 1339 N N . THR B 1 54 ? -8.211 23.438 2.951 1 92.5 54 THR B N 1
ATOM 1340 C CA . THR B 1 54 ? -7.195 24.234 2.277 1 92.5 54 THR B CA 1
ATOM 1341 C C . THR B 1 54 ? -6.734 23.547 0.993 1 92.5 54 THR B C 1
ATOM 1343 O O . THR B 1 54 ? -6.949 22.344 0.808 1 92.5 54 THR B O 1
ATOM 1346 N N . ARG B 1 55 ? -6.117 24.312 0.124 1 94.25 55 ARG B N 1
ATOM 1347 C CA . ARG B 1 55 ? -5.508 23.766 -1.089 1 94.25 55 ARG B CA 1
ATOM 1348 C C . ARG B 1 55 ? -4.348 22.844 -0.751 1 94.25 55 ARG B C 1
ATOM 1350 O O . ARG B 1 55 ? -4.113 21.859 -1.451 1 94.25 55 ARG B O 1
ATOM 1357 N N . GLU B 1 56 ? -3.635 23.172 0.331 1 93.19 56 GLU B N 1
ATOM 1358 C CA . GLU B 1 56 ? -2.512 22.344 0.771 1 93.19 56 GLU B CA 1
ATOM 1359 C C . GLU B 1 56 ? -2.977 20.953 1.162 1 93.19 56 GLU B C 1
ATOM 1361 O O . GLU B 1 56 ? -2.332 19.953 0.816 1 93.19 56 GLU B O 1
ATOM 1366 N N . ARG B 1 57 ? -4.082 20.922 1.867 1 94.12 57 ARG B N 1
ATOM 1367 C CA . ARG B 1 57 ? -4.629 19.625 2.256 1 94.12 57 ARG B CA 1
ATOM 1368 C C . ARG B 1 57 ? -5.055 18.828 1.031 1 94.12 57 ARG B C 1
ATOM 1370 O O . ARG B 1 57 ? -4.785 17.625 0.943 1 94.12 57 ARG B O 1
ATOM 1377 N N . GLN B 1 58 ? -5.707 19.469 0.134 1 95.94 58 GLN B N 1
ATOM 1378 C CA . GLN B 1 58 ? -6.133 18.797 -1.089 1 95.94 58 GLN B CA 1
ATOM 1379 C C . GLN B 1 58 ? -4.934 18.281 -1.875 1 95.94 58 GLN B C 1
ATOM 1381 O O . GLN B 1 58 ? -4.969 17.156 -2.395 1 95.94 58 GLN B O 1
ATOM 1386 N N . ALA B 1 59 ? -3.898 19.109 -1.962 1 96.69 59 ALA B N 1
ATOM 1387 C CA . ALA B 1 59 ? -2.678 18.688 -2.652 1 96.69 59 ALA B CA 1
ATOM 1388 C C . ALA B 1 59 ? -2.045 17.484 -1.971 1 96.69 59 ALA B C 1
ATOM 1390 O O . ALA B 1 59 ? -1.553 16.578 -2.643 1 96.69 59 ALA B O 1
ATOM 1391 N N . ALA B 1 60 ? -2.061 17.469 -0.685 1 95 60 ALA B N 1
ATOM 1392 C CA . ALA B 1 60 ? -1.52 16.359 0.081 1 95 60 ALA B CA 1
ATOM 1393 C C . ALA B 1 60 ? -2.316 15.078 -0.18 1 95 60 ALA B C 1
ATOM 1395 O O . ALA B 1 60 ? -1.736 14.008 -0.366 1 95 60 ALA B O 1
ATOM 1396 N N . ALA B 1 61 ? -3.613 15.211 -0.138 1 95.81 61 ALA B N 1
ATOM 1397 C CA . ALA B 1 61 ? -4.484 14.078 -0.412 1 95.81 61 ALA B CA 1
ATOM 1398 C C . ALA B 1 61 ? -4.211 13.492 -1.796 1 95.81 61 ALA B C 1
ATOM 1400 O O . ALA B 1 61 ? -4.125 12.273 -1.959 1 95.81 61 ALA B O 1
ATOM 1401 N N . ASN B 1 62 ? -4.086 14.383 -2.771 1 97.25 62 ASN B N 1
ATOM 1402 C CA . ASN B 1 62 ? -3.791 13.945 -4.133 1 97.25 62 ASN B CA 1
ATOM 1403 C C . ASN B 1 62 ? -2.449 13.219 -4.211 1 97.25 62 ASN B C 1
ATOM 1405 O O . ASN B 1 62 ? -2.328 12.203 -4.895 1 97.25 62 ASN B O 1
ATOM 1409 N N . ARG B 1 63 ? -1.444 13.75 -3.52 1 97.38 63 ARG B N 1
ATOM 1410 C CA . ARG B 1 63 ? -0.121 13.141 -3.496 1 97.38 63 ARG B CA 1
ATOM 1411 C C . ARG B 1 63 ? -0.182 11.727 -2.916 1 97.38 63 ARG B C 1
ATOM 1413 O O . ARG B 1 63 ? 0.388 10.797 -3.482 1 97.38 63 ARG B O 1
ATOM 1420 N N . MET B 1 64 ? -0.826 11.586 -1.821 1 97.69 64 MET B N 1
ATOM 1421 C CA . MET B 1 64 ? -0.946 10.281 -1.181 1 97.69 64 MET B CA 1
ATOM 1422 C C . MET B 1 64 ? -1.724 9.312 -2.064 1 97.69 64 MET B C 1
ATOM 1424 O O . MET B 1 64 ? -1.384 8.133 -2.145 1 97.69 64 MET B O 1
ATOM 1428 N N . GLU B 1 65 ? -2.756 9.797 -2.715 1 97.62 65 GLU B N 1
ATOM 1429 C CA . GLU B 1 65 ? -3.547 8.969 -3.623 1 97.62 65 GLU B CA 1
ATOM 1430 C C . GLU B 1 65 ? -2.713 8.5 -4.809 1 97.62 65 GLU B C 1
ATOM 1432 O O . GLU B 1 65 ? -2.748 7.316 -5.168 1 97.62 65 GLU B O 1
ATOM 1437 N N . GLU B 1 66 ? -1.989 9.414 -5.34 1 97.88 66 GLU B N 1
ATOM 1438 C CA . GLU B 1 66 ? -1.159 9.086 -6.496 1 97.88 66 GLU B CA 1
ATOM 1439 C C . GLU B 1 66 ? -0.1 8.047 -6.137 1 97.88 66 GLU B C 1
ATOM 1441 O O . GLU B 1 66 ? 0.107 7.082 -6.875 1 97.88 66 GLU B O 1
ATOM 1446 N N . MET B 1 67 ? 0.579 8.219 -5.02 1 98.06 67 MET B N 1
ATOM 1447 C CA . MET B 1 67 ? 1.592 7.27 -4.566 1 98.06 67 MET B CA 1
ATOM 1448 C C . MET B 1 67 ? 0.978 5.898 -4.309 1 98.06 67 MET B C 1
ATOM 1450 O O . MET B 1 67 ? 1.572 4.871 -4.648 1 98.06 67 MET B O 1
ATOM 1454 N N . THR B 1 68 ? -0.174 5.941 -3.748 1 98.44 68 THR B N 1
ATOM 1455 C CA . THR B 1 68 ? -0.853 4.691 -3.418 1 98.44 68 THR B CA 1
ATOM 1456 C C . THR B 1 68 ? -1.273 3.953 -4.688 1 98.44 68 THR B C 1
ATOM 1458 O O . THR B 1 68 ? -1.056 2.746 -4.809 1 98.44 68 THR B O 1
ATOM 1461 N N . ASN B 1 69 ? -1.826 4.652 -5.625 1 97.06 69 ASN B N 1
ATOM 1462 C CA . ASN B 1 69 ? -2.234 4.039 -6.883 1 97.06 69 ASN B CA 1
ATOM 1463 C C . ASN B 1 69 ? -1.039 3.486 -7.652 1 97.06 69 ASN B C 1
ATOM 1465 O O . ASN B 1 69 ? -1.126 2.416 -8.258 1 97.06 69 ASN B O 1
ATOM 1469 N N . ALA B 1 70 ? 0.047 4.211 -7.609 1 97.44 70 ALA B N 1
ATOM 1470 C CA . ALA B 1 70 ? 1.263 3.727 -8.258 1 97.44 70 ALA B CA 1
ATOM 1471 C C . ALA B 1 70 ? 1.746 2.428 -7.617 1 97.44 70 ALA B C 1
ATOM 1473 O O . ALA B 1 70 ? 2.166 1.502 -8.32 1 97.44 70 ALA B O 1
ATOM 1474 N N . PHE B 1 71 ? 1.695 2.363 -6.379 1 98.38 71 PHE B N 1
ATOM 1475 C CA . PHE B 1 71 ? 2.133 1.155 -5.691 1 98.38 71 PHE B C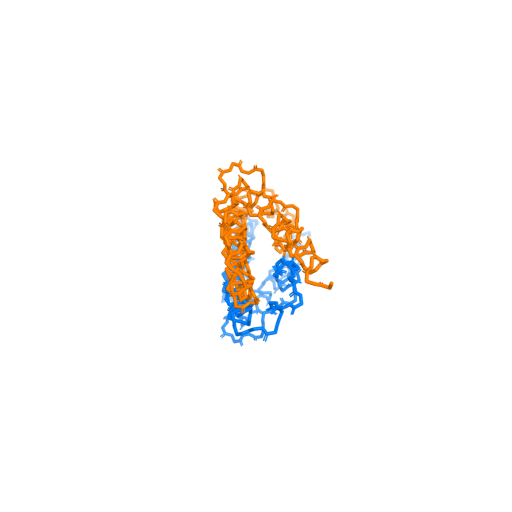A 1
ATOM 1476 C C . PHE B 1 71 ? 1.178 0 -5.965 1 98.38 71 PHE B C 1
ATOM 1478 O O . PHE B 1 71 ? 1.608 -1.144 -6.129 1 98.38 71 PHE B O 1
ATOM 1485 N N . ARG B 1 72 ? -0.137 0.299 -5.984 1 97.69 72 ARG B N 1
ATOM 1486 C CA . ARG B 1 72 ? -1.118 -0.721 -6.34 1 97.69 72 ARG B CA 1
ATOM 1487 C C . ARG B 1 72 ? -0.797 -1.341 -7.695 1 97.69 72 ARG B C 1
ATOM 1489 O O . ARG B 1 72 ? -0.858 -2.562 -7.855 1 97.69 72 ARG B O 1
ATOM 1496 N N . LYS B 1 73 ? -0.466 -0.527 -8.602 1 96.69 73 LYS B N 1
ATOM 1497 C CA . LYS B 1 73 ? -0.128 -1.026 -9.938 1 96.69 73 LYS B CA 1
ATOM 1498 C C . LYS B 1 73 ? 1.125 -1.896 -9.891 1 96.69 73 LYS B C 1
ATOM 1500 O O . LYS B 1 73 ? 1.167 -2.965 -10.508 1 96.69 73 LYS B O 1
ATOM 1505 N N . LYS B 1 74 ? 2.121 -1.42 -9.164 1 97.25 74 LYS B N 1
ATOM 1506 C CA . LYS B 1 74 ? 3.352 -2.195 -9.023 1 97.25 74 LYS B CA 1
ATOM 1507 C C . LYS B 1 74 ? 3.08 -3.541 -8.359 1 97.25 74 LYS B C 1
ATOM 1509 O O . LYS B 1 74 ? 3.645 -4.562 -8.758 1 97.25 74 LYS B O 1
ATOM 1514 N N . MET B 1 75 ? 2.281 -3.51 -7.402 1 97.31 75 MET B N 1
ATOM 1515 C CA . MET B 1 75 ? 1.92 -4.738 -6.703 1 97.31 75 MET B CA 1
ATOM 1516 C C . MET B 1 75 ? 1.172 -5.691 -7.629 1 97.31 75 MET B C 1
ATOM 1518 O O . MET B 1 75 ? 1.405 -6.902 -7.602 1 97.31 75 MET B O 1
ATOM 1522 N N . LEU B 1 76 ? 0.3 -5.117 -8.414 1 96 76 LEU B N 1
ATOM 1523 C CA . LEU B 1 76 ? -0.417 -5.918 -9.398 1 96 76 LEU B CA 1
ATOM 1524 C C . LEU B 1 76 ? 0.556 -6.605 -10.352 1 96 76 LEU B C 1
ATOM 1526 O O . LEU B 1 76 ? 0.392 -7.785 -10.672 1 96 76 LEU B O 1
ATOM 1530 N N . GLU B 1 77 ? 1.521 -5.93 -10.789 1 96.69 77 GLU B N 1
ATOM 1531 C CA . GLU B 1 77 ? 2.557 -6.492 -11.648 1 96.69 77 GLU B CA 1
ATOM 1532 C C . GLU B 1 77 ? 3.293 -7.633 -10.953 1 96.69 77 GLU B C 1
ATOM 1534 O O . GLU B 1 77 ? 3.562 -8.672 -11.562 1 96.69 77 GLU B O 1
ATOM 1539 N N . THR B 1 78 ? 3.57 -7.402 -9.742 1 96.88 78 THR B N 1
ATOM 1540 C CA . THR B 1 78 ? 4.262 -8.43 -8.969 1 96.88 78 THR B CA 1
ATOM 1541 C C . THR B 1 78 ? 3.377 -9.656 -8.789 1 96.88 78 THR B C 1
ATOM 1543 O O . THR B 1 78 ? 3.855 -10.789 -8.883 1 96.88 78 THR B O 1
ATOM 1546 N N . CYS B 1 79 ? 2.102 -9.438 -8.555 1 95.06 79 CYS B N 1
ATOM 1547 C CA . CYS B 1 79 ? 1.158 -10.547 -8.461 1 95.06 79 CYS B CA 1
ATOM 1548 C C . CYS B 1 79 ? 1.155 -11.367 -9.742 1 95.06 79 CYS B C 1
ATOM 1550 O O . CYS B 1 79 ? 1.138 -12.602 -9.703 1 95.06 79 CYS B O 1
ATOM 1552 N N . PHE B 1 80 ? 1.169 -10.664 -10.859 1 94.75 80 PHE B N 1
ATOM 1553 C CA . PHE B 1 80 ? 1.216 -11.328 -12.156 1 94.75 80 PHE B CA 1
ATOM 1554 C C . PHE B 1 80 ? 2.463 -12.195 -12.281 1 94.75 80 PHE B C 1
ATOM 1556 O O . PHE B 1 80 ? 2.385 -13.352 -12.711 1 94.75 80 PHE B O 1
ATOM 1563 N N . GLU B 1 81 ? 3.596 -11.68 -11.898 1 95.44 81 GLU B N 1
ATOM 1564 C CA . GLU B 1 81 ? 4.859 -12.406 -11.953 1 95.44 81 GLU B CA 1
ATOM 1565 C C . GLU B 1 81 ? 4.824 -13.648 -11.062 1 95.44 81 GLU B C 1
ATOM 1567 O O . GLU B 1 81 ? 5.277 -14.719 -11.469 1 95.44 81 GLU B O 1
ATOM 1572 N N . VAL B 1 82 ? 4.301 -13.492 -9.898 1 94.75 82 VAL B N 1
ATOM 1573 C CA . VAL B 1 82 ? 4.25 -14.586 -8.938 1 94.75 82 VAL B CA 1
ATOM 1574 C C . VAL B 1 82 ? 3.371 -15.711 -9.477 1 94.75 82 VAL B C 1
ATOM 1576 O O . VAL B 1 82 ? 3.725 -16.891 -9.375 1 94.75 82 VAL B O 1
ATOM 1579 N N . LYS B 1 83 ? 2.283 -15.344 -10.047 1 92.94 83 LYS B N 1
ATOM 1580 C CA . LYS B 1 83 ? 1.398 -16.359 -10.617 1 92.94 83 LYS B CA 1
ATOM 1581 C C . LYS B 1 83 ? 2.021 -17 -11.852 1 92.94 83 LYS B C 1
ATOM 1583 O O . LYS B 1 83 ? 1.798 -18.188 -12.117 1 92.94 83 LYS B O 1
ATOM 1588 N N . SER B 1 84 ? 2.842 -16.266 -12.57 1 92.25 84 SER B N 1
ATOM 1589 C CA . SER B 1 84 ? 3.604 -16.828 -13.68 1 92.25 84 SER B CA 1
ATOM 1590 C C . SER B 1 84 ? 4.629 -17.844 -13.18 1 92.25 84 SER B C 1
ATOM 1592 O O . SER B 1 84 ? 4.824 -18.891 -13.797 1 92.25 84 SER B O 1
ATOM 1594 N N . GLU B 1 85 ? 5.27 -17.531 -12.094 1 92.38 85 GLU B N 1
ATOM 1595 C CA . GLU B 1 85 ? 6.199 -18.484 -11.469 1 92.38 85 GLU B CA 1
ATOM 1596 C C . GLU B 1 85 ? 5.484 -19.75 -11.039 1 92.38 85 GLU B C 1
ATOM 1598 O O . GLU B 1 85 ? 6.016 -20.859 -11.195 1 92.38 85 GLU B O 1
ATOM 1603 N N . GLU B 1 86 ? 4.297 -19.609 -10.477 1 90.12 86 GLU B N 1
ATOM 1604 C CA . GLU B 1 86 ? 3.492 -20.766 -10.086 1 90.12 86 GLU B CA 1
ATOM 1605 C C . GLU B 1 86 ? 3.168 -21.641 -11.297 1 90.12 86 GLU B C 1
ATOM 1607 O O . GLU B 1 86 ? 3.324 -22.875 -11.242 1 90.12 86 GLU B O 1
ATOM 1612 N N . LEU B 1 87 ? 2.781 -21.016 -12.367 1 88.31 87 LEU B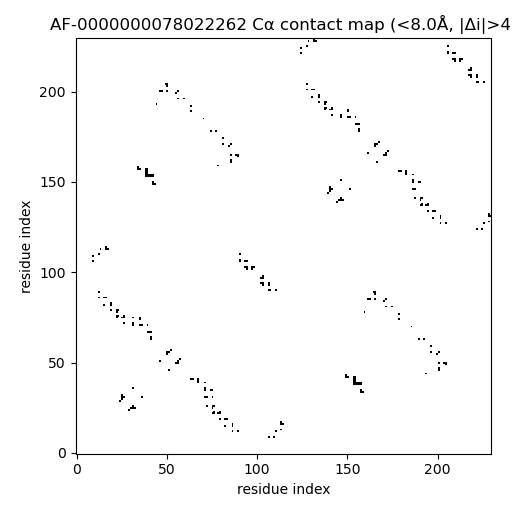 N 1
ATOM 1613 C CA . LEU B 1 87 ? 2.459 -21.734 -13.594 1 88.31 87 LEU B CA 1
ATOM 1614 C C . LEU B 1 87 ? 3.678 -22.5 -14.117 1 88.31 87 LEU B C 1
ATOM 1616 O O . LEU B 1 87 ? 3.568 -23.656 -14.508 1 88.31 87 LEU B O 1
ATOM 1620 N N . ASN B 1 88 ? 4.793 -21.828 -14.125 1 87.56 88 ASN B N 1
ATOM 1621 C CA . ASN B 1 88 ? 6.031 -22.453 -14.578 1 87.56 88 ASN B CA 1
ATOM 1622 C C . ASN B 1 88 ? 6.383 -23.688 -13.734 1 87.56 88 ASN B C 1
ATOM 1624 O O . ASN B 1 88 ? 6.816 -24.703 -14.266 1 87.56 88 ASN B O 1
ATOM 1628 N N . HIS B 1 89 ? 6.215 -23.531 -12.461 1 85.81 89 HIS B N 1
ATOM 1629 C CA . HIS B 1 89 ? 6.492 -24.641 -11.555 1 85.81 89 HIS B CA 1
ATOM 1630 C C . HIS B 1 89 ? 5.605 -25.844 -11.867 1 85.81 89 HIS B C 1
ATOM 1632 O O . HIS B 1 89 ? 6.094 -26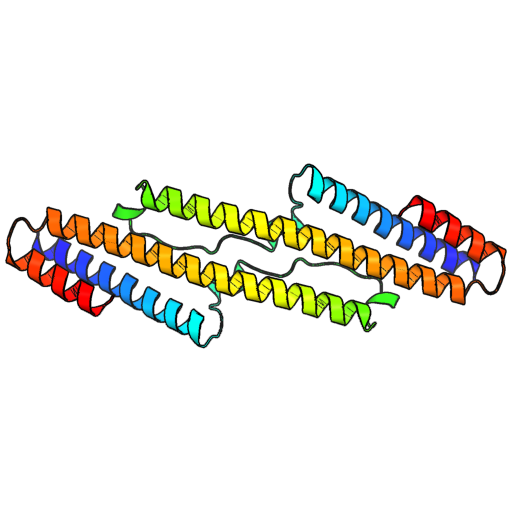.969 -11.938 1 85.81 89 HIS B O 1
ATOM 1638 N N . LEU B 1 90 ? 4.355 -25.609 -12.039 1 83.5 90 LEU B N 1
ATOM 1639 C CA . LEU B 1 90 ? 3.402 -26.672 -12.336 1 83.5 90 LEU B CA 1
ATOM 1640 C C . LEU B 1 90 ? 3.715 -27.328 -13.68 1 83.5 90 LEU B C 1
ATOM 1642 O O . LEU B 1 90 ? 3.586 -28.547 -13.828 1 83.5 90 LEU B O 1
ATOM 1646 N N . GLN B 1 91 ? 4.113 -26.484 -14.609 1 80.69 91 GLN B N 1
ATOM 1647 C CA . GLN B 1 91 ? 4.5 -27.016 -15.914 1 80.69 91 GLN B CA 1
ATOM 1648 C C . GLN B 1 91 ? 5.695 -27.953 -15.789 1 80.69 91 GLN B C 1
ATOM 1650 O O . GLN B 1 91 ? 5.707 -29.031 -16.391 1 80.69 91 GLN B O 1
ATOM 1655 N N . LYS B 1 92 ? 6.648 -27.547 -15.055 1 80.62 92 LYS B N 1
ATOM 1656 C CA . LYS B 1 92 ? 7.836 -28.375 -14.844 1 80.62 92 LYS B CA 1
ATOM 1657 C C . LYS B 1 92 ? 7.473 -29.688 -14.156 1 80.62 92 LYS B C 1
ATOM 1659 O O . LYS B 1 92 ? 8.016 -30.75 -14.5 1 80.62 92 LYS B O 1
ATOM 1664 N N . MET B 1 93 ? 6.566 -29.688 -13.203 1 74.88 93 MET B N 1
ATOM 1665 C CA . MET B 1 93 ? 6.121 -30.875 -12.492 1 74.88 93 MET B CA 1
ATOM 1666 C C . MET B 1 93 ? 5.414 -31.844 -13.445 1 74.88 93 MET B C 1
ATOM 1668 O O . MET B 1 93 ? 5.629 -33.062 -13.383 1 74.88 93 MET B O 1
ATOM 1672 N N . ALA B 1 94 ? 4.578 -31.234 -14.258 1 72.44 94 ALA B N 1
ATOM 1673 C CA . ALA B 1 94 ? 3.836 -32.062 -15.219 1 72.44 94 ALA B CA 1
ATOM 1674 C C . ALA B 1 94 ? 4.777 -32.719 -16.219 1 72.44 94 ALA B C 1
ATOM 1676 O O . ALA B 1 94 ? 4.582 -33.875 -16.578 1 72.44 94 ALA B O 1
ATOM 1677 N N . GLU B 1 95 ? 5.719 -32 -16.656 1 72.44 95 GLU B N 1
ATOM 1678 C CA . GLU B 1 95 ? 6.703 -32.531 -17.578 1 72.44 95 GLU B CA 1
ATOM 1679 C C . GLU B 1 95 ? 7.48 -33.688 -16.953 1 72.44 95 GLU B C 1
ATOM 1681 O O . GLU B 1 95 ? 7.816 -34.656 -17.625 1 72.44 95 GLU B O 1
ATOM 1686 N N . ASN B 1 96 ? 7.672 -33.562 -15.688 1 69.31 96 ASN B N 1
ATOM 1687 C CA . ASN B 1 96 ? 8.406 -34.594 -14.984 1 69.31 96 ASN B CA 1
ATOM 1688 C C . ASN B 1 96 ? 7.543 -35.844 -14.766 1 69.31 96 ASN B C 1
ATOM 1690 O O . ASN B 1 96 ? 8.055 -36.969 -14.727 1 69.31 96 ASN B O 1
ATOM 1694 N N . LEU B 1 97 ? 6.281 -35.656 -14.562 1 63.19 97 LEU B N 1
ATOM 1695 C CA . LEU B 1 97 ? 5.367 -36.781 -14.344 1 63.19 97 LEU B CA 1
ATOM 1696 C C . LEU B 1 97 ? 5.043 -37.469 -15.664 1 63.19 97 LEU B C 1
ATOM 1698 O O . LEU B 1 97 ? 4.773 -38.656 -15.688 1 63.19 97 LEU B O 1
ATOM 1702 N N . ALA B 1 98 ? 4.816 -36.625 -16.656 1 60.03 98 ALA B N 1
ATOM 1703 C CA . ALA B 1 98 ? 4.43 -37.188 -17.953 1 60.03 98 ALA B CA 1
ATOM 1704 C C . ALA B 1 98 ? 5.578 -37.969 -18.578 1 60.03 98 ALA B C 1
ATOM 1706 O O . ALA B 1 98 ? 6.574 -37.406 -19.016 1 60.03 98 ALA B O 1
ATOM 1707 N N . SER B 1 99 ? 6.086 -38.812 -17.766 1 56.31 99 SER B N 1
ATOM 1708 C CA . SER B 1 99 ? 7.027 -39.719 -18.406 1 56.31 99 SER B CA 1
ATOM 1709 C C . SER B 1 99 ? 6.559 -40.094 -19.812 1 56.31 99 SER B C 1
ATOM 1711 O O . SER B 1 99 ? 7.363 -40.5 -20.656 1 56.31 99 SER B O 1
ATOM 1713 N N . GLY B 1 100 ? 5.199 -40.25 -19.969 1 51.22 100 GLY B N 1
ATOM 1714 C CA . GLY B 1 100 ? 4.777 -40.625 -21.312 1 51.22 100 GLY B CA 1
ATOM 1715 C C . GLY B 1 100 ? 4.566 -39.438 -22.219 1 51.22 100 GLY B C 1
ATOM 1716 O O . GLY B 1 100 ? 4.27 -38.312 -21.766 1 51.22 100 GLY B O 1
ATOM 1717 N N . ASP B 1 101 ? 4.984 -39.344 -23.484 1 54.25 101 ASP B N 1
ATOM 1718 C CA . ASP B 1 101 ? 5.109 -38.375 -24.562 1 54.25 101 ASP B CA 1
ATOM 1719 C C . ASP B 1 101 ? 3.836 -37.531 -24.719 1 54.25 101 ASP B C 1
ATOM 1721 O O . ASP B 1 101 ? 3.9 -36.312 -24.891 1 54.25 101 ASP B O 1
ATOM 1725 N N . LYS B 1 102 ? 2.762 -38.219 -24.531 1 55.03 102 LYS B N 1
ATOM 1726 C CA . LYS B 1 102 ? 1.504 -37.594 -24.891 1 55.03 102 LYS B CA 1
ATOM 1727 C C . LYS B 1 102 ? 1.094 -36.531 -23.859 1 55.03 102 LYS B C 1
ATOM 1729 O O . LYS B 1 102 ? 0.641 -35.438 -24.203 1 55.03 102 LYS B O 1
ATOM 1734 N N . LEU B 1 103 ? 1.269 -36.875 -22.672 1 54.91 103 LEU B N 1
ATOM 1735 C CA . LEU B 1 103 ? 0.828 -35.969 -21.625 1 54.91 103 LEU B CA 1
ATOM 1736 C C . LEU B 1 103 ? 1.699 -34.719 -21.578 1 54.91 103 LEU B C 1
ATOM 1738 O O . LEU B 1 103 ? 1.193 -33.625 -21.391 1 54.91 103 LEU B O 1
ATOM 1742 N N . LYS B 1 104 ? 2.951 -35 -21.812 1 57.53 104 LYS B N 1
ATOM 1743 C CA . LYS B 1 104 ? 3.877 -33.875 -21.922 1 57.53 104 LYS B CA 1
ATOM 1744 C C . LYS B 1 104 ? 3.445 -32.906 -23.016 1 57.53 104 LYS B C 1
ATOM 1746 O O . LYS B 1 104 ? 3.486 -31.688 -22.844 1 57.53 104 LYS B O 1
ATOM 1751 N N . GLU B 1 105 ? 3.123 -33.562 -24.094 1 56.19 105 GLU B N 1
ATOM 1752 C CA . GLU B 1 105 ? 2.715 -32.75 -25.234 1 56.19 105 GLU B CA 1
ATOM 1753 C C . GLU B 1 105 ? 1.448 -31.969 -24.922 1 56.19 105 GLU B C 1
ATOM 1755 O O . GLU B 1 105 ? 1.342 -30.797 -25.266 1 56.19 105 GLU B O 1
ATOM 1760 N N . GLU B 1 106 ? 0.534 -32.625 -24.312 1 54.97 106 GLU B N 1
ATOM 1761 C CA . GLU B 1 106 ? -0.735 -31.984 -24.016 1 54.97 106 GLU B CA 1
ATOM 1762 C C . GLU B 1 106 ? -0.551 -30.844 -23.016 1 54.97 106 GLU B C 1
ATOM 1764 O O . GLU B 1 106 ? -1.141 -29.781 -23.156 1 54.97 106 GLU B O 1
ATOM 1769 N N . MET B 1 107 ? 0.281 -31.156 -22.172 1 58.22 107 MET B N 1
ATOM 1770 C CA . MET B 1 107 ? 0.518 -30.141 -21.141 1 58.22 107 MET B CA 1
ATOM 1771 C C . MET B 1 107 ? 1.279 -28.953 -21.719 1 58.22 107 MET B C 1
ATOM 1773 O O . MET B 1 107 ? 0.975 -27.812 -21.406 1 58.22 107 MET B O 1
ATOM 1777 N N . THR B 1 108 ? 2.273 -29.219 -22.609 1 58.59 108 THR B N 1
ATOM 1778 C CA . THR B 1 108 ? 3.027 -28.156 -23.266 1 58.59 108 THR B CA 1
ATOM 1779 C C . THR B 1 108 ? 2.104 -27.281 -24.109 1 58.59 108 THR B C 1
ATOM 1781 O O . THR B 1 108 ? 2.209 -26.047 -24.078 1 58.59 108 THR B O 1
ATOM 1784 N N . THR B 1 109 ? 1.245 -28 -24.797 1 55.38 109 THR B N 1
ATOM 1785 C CA . THR B 1 109 ? 0.308 -27.266 -25.641 1 55.38 109 THR B CA 1
ATOM 1786 C C . THR B 1 109 ? -0.6 -26.375 -24.797 1 55.38 109 THR B C 1
ATOM 1788 O O . THR B 1 109 ? -0.865 -25.234 -25.172 1 55.38 109 THR B O 1
ATOM 1791 N N . PHE B 1 110 ? -1.028 -26.891 -23.875 1 52.47 110 PHE B N 1
ATOM 1792 C CA . PHE B 1 110 ? -1.922 -26.141 -23 1 52.47 110 PHE B CA 1
ATOM 1793 C C . PHE B 1 110 ? -1.23 -24.906 -22.453 1 52.47 110 PHE B C 1
ATOM 1795 O O . PHE B 1 110 ? -1.791 -23.812 -22.5 1 52.47 110 PHE B O 1
ATOM 1802 N N . TYR B 1 111 ? -0.033 -24.984 -22 1 56.62 111 TYR B N 1
ATOM 1803 C CA . TYR B 1 111 ? 0.731 -23.859 -21.453 1 56.62 111 TYR B CA 1
ATOM 1804 C C . TYR B 1 111 ? 0.957 -22.781 -22.5 1 56.62 111 TYR B C 1
ATOM 1806 O O . TYR B 1 111 ? 0.903 -21.594 -22.203 1 56.62 111 TYR B O 1
ATOM 1814 N N . GLN B 1 112 ? 1.219 -23.203 -23.625 1 56.31 112 GLN B N 1
ATOM 1815 C CA . GLN B 1 112 ? 1.428 -22.25 -24.719 1 56.31 112 GLN B CA 1
ATOM 1816 C C . GLN B 1 112 ? 0.179 -21.406 -24.953 1 56.31 112 GLN B C 1
ATOM 1818 O O . GLN B 1 112 ? 0.277 -20.234 -25.359 1 56.31 112 GLN B O 1
ATOM 1823 N N . ASN B 1 113 ? -0.843 -21.984 -24.609 1 52.28 113 ASN B N 1
ATOM 1824 C CA . ASN B 1 113 ? -2.102 -21.297 -24.906 1 52.28 113 ASN B CA 1
ATOM 1825 C C . ASN B 1 113 ? -2.451 -20.281 -23.812 1 52.28 113 ASN B C 1
ATOM 1827 O O . ASN B 1 113 ? -3.209 -19.344 -24.062 1 52.28 113 ASN B O 1
ATOM 1831 N N . ILE B 1 114 ? -1.936 -20.625 -22.75 1 51.62 114 ILE B N 1
ATOM 1832 C CA . ILE B 1 114 ? -2.34 -19.719 -21.672 1 51.62 114 ILE B CA 1
ATOM 1833 C C . ILE B 1 114 ? -1.218 -18.734 -21.375 1 51.62 114 ILE B C 1
ATOM 1835 O O . ILE B 1 114 ? -1.373 -17.844 -20.547 1 51.62 114 ILE B O 1
ATOM 1839 N N . SER B 1 115 ? -0.038 -18.906 -21.781 1 51.34 115 SER B N 1
ATOM 1840 C CA . SER B 1 115 ? 1.065 -17.969 -21.594 1 51.34 115 SER B CA 1
ATOM 1841 C C . SER B 1 115 ? 0.821 -16.672 -22.344 1 51.34 115 SER B C 1
ATOM 1843 O O . SER B 1 115 ? 0.329 -16.688 -23.484 1 51.34 115 SER B O 1
#

Organism: NCBI:txid212602

Foldseek 3Di:
DVVVVLVVLLVVLVVLLVVLVVLVCCLPPDDQDPVLDVVQDQDDDDDDPVPCPDPVNVVVVVVSVVVRVVVSSVVSVVVSVVSVVVSVVSLVVQCVVCPDPPSNVVSVVSNVVRD/DVVVVLVVLLVVLVVLLVVLVVLVCCLPPDDQDPVLDVVQDQDDDDDDPVPCPDPVNVVVVVVSVVVRVVVSSVVSVVVSVVSVVVSVVSLVVQCVVCPDPPSNVVSVVSNVVSD

Solvent-accessible surface area (backbone atoms only — not comparable to full-atom values): 12674 Å² total; per-residue (Å²): 114,68,65,61,52,48,50,54,46,50,50,49,49,49,52,52,26,51,50,41,53,51,40,50,45,27,70,75,70,44,68,78,53,63,64,50,52,72,21,47,48,77,57,88,75,88,71,55,78,87,42,64,79,36,69,66,42,51,51,46,53,50,51,52,49,50,54,48,52,53,46,50,51,52,48,46,52,50,50,39,51,48,53,49,51,48,50,51,51,51,50,53,51,45,46,65,66,29,72,52,71,63,54,30,49,53,51,52,53,51,46,63,69,48,102,115,68,66,61,53,48,51,54,46,51,51,50,49,48,54,53,29,52,50,43,53,53,42,49,46,28,70,74,70,46,69,77,53,62,64,50,51,71,22,46,47,77,55,86,75,90,72,55,79,87,43,63,81,36,68,67,43,50,51,46,51,50,50,52,49,51,54,48,53,53,48,50,50,52,48,47,52,48,51,40,50,49,52,49,51,46,51,51,50,52,50,54,52,46,48,65,64,30,74,54,71,63,53,31,48,52,50,50,53,51,49,63,69,52,103

Secondary structure (DSSP, 8-state):
-HHHHHHHHHHHHHHHHHHHHHHHHHHHH-PPPHHHHTTB-PPP----HHHHTSHHHHHHHHHHHHHHHHHHHHHHHHHHHHHHHHHHHHHHHHHHH--SHHHHHHHHHHHHHH-/-HHHHHHHHHHHHHHHHHHHHHHHHHHHH-PPPHHHHTTB-PPP----HHHHTSHHHHHHHHHHHHHHHHHHHHHHHHHHHHHHHHHHHHHHHHHHH--SHHHHHHHHHHHHHH-

pLDDT: mean 82.42, std 15.47, range [51.22, 98.56]

Sequence (230 aa):
MVKAYLDIYAETVTKIGNLRVNLKSAILKGPIPPFVMGAIKIPALQFTKEFQHTRERQAAANRMEEMTNAFRKKMLETCFEVKSEELNHLQKMAENLASGDKLKEEMTTFYQNISMVKAYLDIYAETVTKIGNLRVNLKSAILKGPIPPFVMGAIKIPALQFTKEFQHTRERQAAANRMEEMTNAFR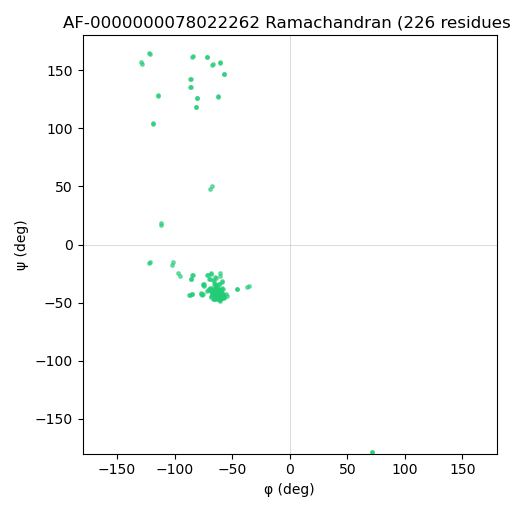KKMLETCFEVKSEELNHLQKMAENLASGDKLKEEMTTFYQNIS

Radius of gyration: 26.23 Å; Cα contacts (8 Å, |Δi|>4): 168; chains: 2; bounding box: 26×84×51 Å